Protein AF-A0A7S1P0U9-F1 (afdb_monomer)

Foldseek 3Di:
DDDDFDPPPDDDQAFPPLVPLVVLVVVDQDFDQGHDPDADDPVLCVVFFDADCPCLVLLVLLLVLCCVVQVAPVSVCDVFQADQDAPVLLVVVVVVQCVVLVCVVQEAEAEDQPDLDQWDWGQDPNGIYIYGHSVPHGDLQSQLRCCLHPQQPVLQAVLACPAPVNPVPPPPPDDVPFDPLQLQRLQVSLQSSQLRTPLLGSNVLSLLSNLLNVLQVAALSRSLVVCCVHHVDSVVSSSSSCQFARSHSGRRHRIGRSPSNSNVVSNLVCLLCLVPQPVLLVSNHRGHSVCSVVCVVVVRTDSPPRSHRPCCVPVVSVSVSSVVSCVSSSHDNVNSVD

Secondary structure (DSSP, 8-state):
-------TT------TTTTTTHHHHTT---------SSPPPHHHHHHHSS---TTHHHHHHHHHHHHHHHSSHHHHHHHHH--B--HHHHHHHHHHHHHHTT-TTTSEEEE-TT-SSSEEEEEETTEEEEEE--TT-BHHHHHHHHIIIIIIIIHHHHHHHTSTTTS----TT--------HHHHHHHHHHHTTTTSTT---HHHHHHHHHHHHHTTS-HHHHHHHGGGT-S-HHHHHHHHHHHHTT-S--SSS---GGGHHHHHHHHHHHHTTTT--HHHHTTSS--HHHHHHHHHTT-S--TT----GGGSSHHHHHHHHHHHHHHTT--HHHHH-

pLDDT: mean 89.66, std 14.78, range [22.34, 98.69]

Structure (mmCIF, N/CA/C/O backbone):
data_AF-A0A7S1P0U9-F1
#
_entry.id   AF-A0A7S1P0U9-F1
#
loop_
_atom_site.group_PDB
_atom_site.id
_atom_site.type_symbol
_atom_site.label_atom_id
_atom_site.label_alt_id
_atom_site.label_comp_id
_atom_site.label_asym_id
_atom_site.label_entity_id
_atom_site.label_seq_id
_atom_site.pdbx_PDB_ins_code
_atom_site.Cartn_x
_atom_site.Cartn_y
_atom_site.Cartn_z
_atom_site.occupancy
_atom_site.B_iso_or_equiv
_atom_site.auth_seq_id
_atom_site.auth_comp_id
_atom_site.auth_asym_id
_atom_site.auth_atom_id
_atom_site.pdbx_PDB_model_num
ATOM 1 N N . ARG A 1 1 ? 25.454 15.752 5.899 1.00 22.34 1 ARG A N 1
ATOM 2 C CA . ARG A 1 1 ? 25.144 15.484 7.327 1.00 22.34 1 ARG A CA 1
ATOM 3 C C . ARG A 1 1 ? 23.650 15.713 7.565 1.00 22.34 1 ARG A C 1
ATOM 5 O O . ARG A 1 1 ? 23.307 16.802 7.969 1.00 22.34 1 ARG A O 1
ATOM 12 N N . HIS A 1 2 ? 22.778 14.736 7.317 1.00 22.94 2 HIS A N 1
ATOM 13 C CA . HIS A 1 2 ? 21.394 14.728 7.820 1.00 22.94 2 HIS A CA 1
ATOM 14 C C . HIS A 1 2 ? 20.870 13.295 7.740 1.00 22.94 2 HIS A C 1
ATOM 16 O O . HIS A 1 2 ? 20.411 12.865 6.695 1.00 22.94 2 HIS A O 1
ATOM 22 N N . MET A 1 3 ? 21.002 12.538 8.826 1.00 25.89 3 MET A N 1
ATOM 23 C CA . MET A 1 3 ? 20.331 11.247 9.006 1.00 25.89 3 MET A CA 1
ATOM 24 C C . MET A 1 3 ? 20.212 10.972 10.500 1.00 25.89 3 MET A C 1
ATOM 26 O O . MET A 1 3 ? 20.923 10.129 11.030 1.00 25.89 3 MET A O 1
ATOM 30 N N . HIS A 1 4 ? 19.337 11.691 11.201 1.00 23.52 4 HIS A N 1
ATOM 31 C CA . HIS A 1 4 ? 18.881 11.302 12.536 1.00 23.52 4 HIS A CA 1
ATOM 32 C C . HIS A 1 4 ? 17.381 11.569 12.635 1.00 23.52 4 HIS A C 1
ATOM 34 O O . HIS A 1 4 ? 16.941 12.698 12.450 1.00 23.52 4 HIS A O 1
ATOM 40 N N . GLY A 1 5 ? 16.611 10.512 12.911 1.00 23.73 5 GLY A N 1
ATOM 41 C CA . GLY A 1 5 ? 15.180 10.628 13.197 1.00 23.73 5 GLY A CA 1
ATOM 42 C C . GLY A 1 5 ? 14.254 9.649 12.474 1.00 23.73 5 GLY A C 1
ATOM 43 O O . GLY A 1 5 ? 13.119 10.011 12.197 1.00 23.73 5 GLY A O 1
ATOM 44 N N . LEU A 1 6 ? 14.677 8.417 12.175 1.00 32.19 6 LEU A N 1
ATOM 45 C CA . LEU A 1 6 ? 13.727 7.337 11.886 1.00 32.19 6 LEU A CA 1
ATOM 46 C C . LEU A 1 6 ? 13.647 6.432 13.113 1.00 32.19 6 LEU A C 1
ATOM 48 O O . LEU A 1 6 ? 14.663 5.973 13.636 1.00 32.19 6 LEU A O 1
ATOM 52 N N . GLY A 1 7 ? 12.428 6.242 13.621 1.00 26.47 7 GLY A N 1
ATOM 53 C CA . GLY A 1 7 ? 12.162 5.385 14.770 1.00 26.47 7 GLY A CA 1
ATOM 54 C C . GLY A 1 7 ? 12.763 3.995 14.569 1.00 26.47 7 GLY A C 1
ATOM 55 O O . GLY A 1 7 ? 12.795 3.482 13.452 1.00 26.47 7 GLY A O 1
ATOM 56 N N . LYS A 1 8 ? 13.242 3.394 15.665 1.00 28.06 8 LYS A N 1
ATOM 57 C CA . LYS A 1 8 ? 13.731 2.009 15.724 1.00 28.06 8 LYS A CA 1
ATOM 58 C C . LYS A 1 8 ? 12.746 1.080 14.991 1.00 28.06 8 LYS A C 1
ATOM 60 O O . LYS A 1 8 ? 11.712 0.738 15.556 1.00 28.06 8 LYS A O 1
ATOM 65 N N . GLY A 1 9 ? 13.036 0.727 13.736 1.00 35.41 9 GLY A N 1
ATOM 66 C CA . GLY A 1 9 ? 12.173 -0.138 12.923 1.00 35.41 9 GLY A CA 1
ATOM 67 C C . GLY A 1 9 ? 12.214 0.072 11.404 1.00 35.41 9 GLY A C 1
ATOM 68 O O . GLY A 1 9 ? 11.977 -0.891 10.682 1.00 35.41 9 GLY A O 1
ATOM 69 N N . SER A 1 10 ? 12.560 1.261 10.898 1.00 45.22 10 SER A N 1
ATOM 70 C CA . SER A 1 10 ? 12.650 1.494 9.443 1.00 45.22 10 SER A CA 1
ATOM 71 C C . SER A 1 10 ? 14.096 1.683 9.007 1.00 45.22 10 SER A C 1
ATOM 73 O O . SER A 1 10 ? 14.658 2.767 9.127 1.00 45.22 10 SER A O 1
ATOM 75 N N . ILE A 1 11 ? 14.700 0.605 8.514 1.00 56.09 11 ILE A N 1
ATOM 76 C CA . ILE A 1 11 ? 16.008 0.638 7.859 1.00 56.09 11 ILE A CA 1
ATOM 77 C C . ILE A 1 11 ? 15.769 1.096 6.423 1.00 56.09 11 ILE A C 1
ATOM 79 O O . ILE A 1 11 ? 15.072 0.421 5.664 1.00 56.09 11 ILE A O 1
ATOM 83 N N . VAL A 1 12 ? 16.291 2.274 6.093 1.00 63.03 12 VAL A N 1
ATOM 84 C CA . VAL A 1 12 ? 16.323 2.800 4.727 1.00 63.03 12 VAL A CA 1
ATOM 85 C C . VAL A 1 12 ? 17.615 2.295 4.100 1.00 63.03 12 VAL A C 1
ATOM 87 O O . VAL A 1 12 ? 18.699 2.584 4.602 1.00 63.03 12 VAL A O 1
ATOM 90 N N . LEU A 1 13 ? 17.480 1.472 3.064 1.00 77.06 13 LEU A N 1
ATOM 91 C CA . LEU A 1 13 ? 18.589 0.843 2.349 1.00 77.06 13 LEU A CA 1
ATOM 92 C C . LEU A 1 13 ? 18.682 1.437 0.949 1.00 77.06 13 LEU A C 1
ATOM 94 O O . LEU A 1 13 ? 18.510 0.726 -0.032 1.00 77.06 13 LEU A O 1
ATOM 98 N N . ASP A 1 14 ? 18.925 2.738 0.859 1.00 79.31 14 ASP A N 1
ATOM 99 C CA . ASP A 1 14 ? 19.047 3.397 -0.438 1.00 79.31 14 ASP A CA 1
ATOM 100 C C . ASP A 1 14 ? 20.521 3.357 -0.878 1.00 79.31 14 ASP A C 1
ATOM 102 O O . ASP A 1 14 ? 21.400 3.770 -0.108 1.00 79.31 14 ASP A O 1
ATOM 106 N N . PRO A 1 15 ? 20.831 2.800 -2.064 1.00 83.31 15 PRO A N 1
ATOM 107 C CA . PRO A 1 15 ? 22.200 2.762 -2.555 1.00 83.31 15 PRO A CA 1
ATOM 108 C C . PRO A 1 15 ? 22.693 4.175 -2.888 1.00 83.31 15 PRO A C 1
ATOM 110 O O . PRO A 1 15 ? 21.976 4.980 -3.474 1.00 83.31 15 PRO A O 1
ATOM 113 N N . LEU A 1 16 ? 23.951 4.465 -2.554 1.00 83.81 16 LEU A N 1
ATOM 114 C CA . LEU A 1 16 ? 24.601 5.760 -2.792 1.00 83.81 16 LEU A CA 1
ATOM 115 C C . LEU A 1 16 ? 24.784 6.080 -4.280 1.00 83.81 16 LEU A C 1
ATOM 117 O O . LEU A 1 16 ? 25.007 7.228 -4.636 1.00 83.81 16 LEU A O 1
ATOM 121 N N . ASN A 1 17 ? 24.758 5.060 -5.133 1.00 81.75 17 ASN A N 1
ATOM 122 C CA . ASN A 1 17 ? 24.990 5.152 -6.570 1.00 81.75 17 ASN A CA 1
ATOM 123 C C . ASN A 1 17 ? 23.735 4.816 -7.387 1.00 81.75 17 ASN A C 1
ATOM 125 O O . ASN A 1 17 ? 23.848 4.235 -8.467 1.00 81.75 17 ASN A O 1
ATOM 129 N N . ASN A 1 18 ? 22.553 5.176 -6.874 1.00 71.25 18 ASN A N 1
ATOM 130 C CA . ASN A 1 18 ? 21.283 4.986 -7.582 1.00 71.25 18 ASN A CA 1
ATOM 131 C C . ASN A 1 18 ? 21.162 5.845 -8.861 1.00 71.25 18 ASN A C 1
ATOM 133 O O . ASN A 1 18 ? 20.296 5.596 -9.688 1.00 71.25 18 ASN A O 1
ATOM 137 N N . ASP A 1 19 ? 22.056 6.819 -9.057 1.00 61.62 19 ASP A N 1
ATOM 138 C CA . ASP A 1 19 ? 22.017 7.765 -10.182 1.00 61.62 19 ASP A CA 1
ATOM 139 C C . ASP A 1 19 ? 22.455 7.152 -11.532 1.00 61.62 19 ASP A C 1
ATOM 141 O O . ASP A 1 19 ? 22.332 7.795 -12.575 1.00 61.62 19 ASP A O 1
ATOM 145 N N . ARG A 1 20 ? 22.958 5.903 -11.549 1.00 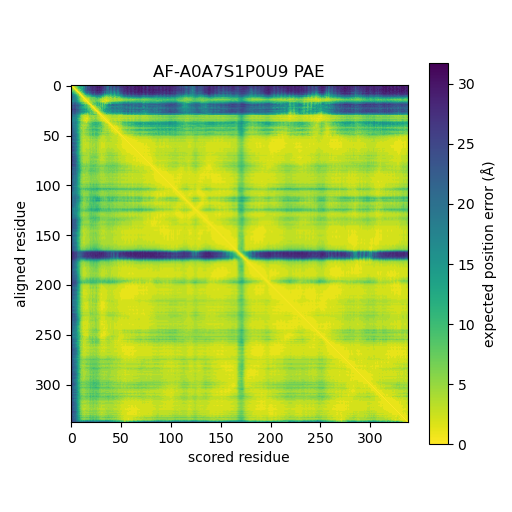60.44 20 ARG A N 1
ATOM 146 C CA . ARG A 1 20 ? 23.413 5.185 -12.766 1.00 60.44 20 ARG A CA 1
ATOM 147 C C . ARG A 1 20 ? 22.279 4.552 -13.588 1.00 60.44 20 ARG A C 1
ATOM 149 O O . ARG A 1 20 ? 22.476 3.552 -14.270 1.00 60.44 20 ARG A O 1
ATOM 156 N N . ARG A 1 21 ? 21.092 5.149 -13.528 1.00 60.78 21 ARG A N 1
ATOM 157 C CA . ARG A 1 21 ? 19.883 4.740 -14.256 1.00 60.78 21 ARG A CA 1
ATOM 158 C C . ARG A 1 21 ? 20.064 4.757 -15.784 1.00 60.78 21 ARG A C 1
ATOM 160 O O . ARG A 1 21 ? 19.593 3.863 -16.478 1.00 60.78 21 ARG A O 1
ATOM 167 N N . ARG A 1 22 ? 20.828 5.736 -16.285 1.00 56.78 22 ARG A N 1
ATOM 168 C CA . ARG A 1 22 ? 21.013 6.014 -17.724 1.00 56.78 22 ARG A CA 1
ATOM 169 C C . ARG A 1 22 ? 21.726 4.897 -18.491 1.00 56.78 22 ARG A C 1
ATOM 171 O O . ARG A 1 22 ? 21.561 4.797 -19.701 1.00 56.78 22 ARG A O 1
ATOM 178 N N . ASP A 1 23 ? 22.506 4.066 -17.799 1.00 57.59 23 ASP A N 1
ATOM 179 C CA . ASP A 1 23 ? 23.276 2.992 -18.436 1.00 57.59 23 ASP A CA 1
ATOM 180 C C . ASP A 1 23 ? 22.367 1.820 -18.865 1.00 57.59 23 ASP A C 1
ATOM 182 O O . ASP A 1 23 ? 22.642 1.175 -19.873 1.00 57.59 23 ASP A O 1
ATOM 186 N N . VAL A 1 24 ? 21.252 1.583 -18.152 1.00 58.09 24 VAL A N 1
ATOM 187 C CA . VAL A 1 24 ? 20.248 0.557 -18.514 1.00 58.09 24 VAL A CA 1
ATOM 188 C C . VAL A 1 24 ? 19.310 1.050 -19.616 1.00 58.09 24 VAL A C 1
ATOM 190 O O . VAL A 1 24 ? 18.943 0.289 -20.507 1.00 58.09 24 VAL A O 1
ATOM 193 N N . GLU A 1 25 ? 18.961 2.338 -19.605 1.00 55.69 25 GLU A N 1
ATOM 194 C CA . GLU A 1 25 ? 18.105 2.962 -20.628 1.00 55.69 25 GLU A CA 1
ATOM 195 C C . GLU A 1 25 ? 18.728 2.922 -22.036 1.00 55.69 25 GLU A C 1
ATOM 197 O O . GLU A 1 25 ? 18.006 2.911 -23.030 1.00 55.69 25 GLU A O 1
ATOM 202 N N . ALA A 1 26 ? 20.059 2.831 -22.142 1.00 61.06 26 ALA A N 1
ATOM 203 C CA . ALA A 1 26 ? 20.780 2.740 -23.413 1.00 61.06 26 ALA A CA 1
ATOM 204 C C . ALA A 1 26 ? 20.711 1.352 -24.095 1.00 61.06 26 ALA A C 1
ATOM 206 O O . ALA A 1 26 ? 21.387 1.134 -25.101 1.00 61.06 26 ALA A O 1
ATOM 207 N N . GLY A 1 27 ? 19.930 0.403 -23.562 1.00 62.53 27 GLY A N 1
ATOM 208 C CA . GLY A 1 27 ? 19.752 -0.936 -24.142 1.00 62.53 27 GLY A CA 1
ATOM 209 C C . GLY A 1 27 ? 20.939 -1.883 -23.935 1.00 62.53 27 GLY A C 1
ATOM 210 O O . GLY A 1 27 ? 21.006 -2.936 -24.566 1.00 62.53 27 GLY A O 1
ATOM 211 N N . VAL A 1 28 ? 21.881 -1.523 -23.058 1.00 65.81 28 VAL A N 1
ATOM 212 C CA . VAL A 1 28 ? 23.006 -2.379 -22.671 1.00 65.81 28 VAL A CA 1
ATOM 213 C C . VAL A 1 28 ? 22.656 -3.066 -21.347 1.00 65.81 28 VAL A C 1
ATOM 215 O O . VAL A 1 28 ? 22.451 -2.367 -20.352 1.00 65.81 28 VAL A O 1
ATOM 218 N N . PRO A 1 29 ? 22.600 -4.413 -21.286 1.00 72.62 29 PRO A N 1
ATOM 219 C CA . PRO A 1 29 ? 22.385 -5.122 -20.030 1.00 72.62 29 PRO A CA 1
ATOM 220 C C . PRO A 1 29 ? 23.435 -4.716 -18.990 1.00 72.62 29 PRO A C 1
ATOM 222 O O . PRO A 1 29 ? 24.636 -4.902 -19.194 1.00 72.62 29 PRO A O 1
ATOM 225 N N . TYR A 1 30 ? 22.983 -4.141 -17.875 1.00 83.69 30 TYR A N 1
ATOM 226 C CA . TYR A 1 30 ? 23.850 -3.643 -16.810 1.00 83.69 30 TYR A CA 1
ATOM 227 C C . TYR A 1 30 ? 23.287 -3.997 -15.431 1.00 83.69 30 TYR A C 1
ATOM 229 O O . TYR A 1 30 ? 22.154 -3.652 -15.093 1.00 83.69 30 TYR A O 1
ATOM 237 N N . ASP A 1 31 ? 24.106 -4.669 -14.620 1.00 90.44 31 ASP A N 1
ATOM 238 C CA . ASP A 1 31 ? 23.796 -5.005 -13.230 1.00 90.44 31 ASP A CA 1
ATOM 239 C C . ASP A 1 31 ? 24.479 -4.008 -12.271 1.00 90.44 31 ASP A C 1
ATOM 241 O O . ASP A 1 31 ? 25.686 -4.126 -12.003 1.00 90.44 31 ASP A O 1
ATOM 245 N N . PRO A 1 32 ? 23.752 -3.009 -11.728 1.00 89.94 32 PRO A N 1
ATOM 246 C CA . PRO A 1 32 ? 24.336 -1.990 -10.869 1.00 89.94 32 PRO A CA 1
ATOM 247 C C . PRO A 1 32 ? 24.921 -2.595 -9.595 1.00 89.94 32 PRO A C 1
ATOM 249 O O . PRO A 1 32 ? 24.233 -3.229 -8.800 1.00 89.94 32 PRO A O 1
ATOM 252 N N . GLN A 1 33 ? 26.196 -2.328 -9.339 1.00 92.19 33 GLN A N 1
ATOM 253 C CA . GLN A 1 33 ? 26.850 -2.743 -8.099 1.00 92.19 33 GLN A CA 1
ATOM 254 C C . GLN A 1 33 ? 26.544 -1.720 -7.003 1.00 92.19 33 GLN A C 1
ATOM 256 O O . GLN A 1 33 ? 27.146 -0.641 -6.963 1.00 92.19 33 GLN A O 1
ATOM 261 N N . PHE A 1 34 ? 25.563 -2.009 -6.152 1.00 91.06 34 PHE A N 1
ATOM 262 C CA . PHE A 1 34 ? 25.078 -1.068 -5.149 1.00 91.06 34 PHE A CA 1
ATOM 263 C C . PHE A 1 34 ? 26.098 -0.825 -4.038 1.00 91.06 34 PHE A C 1
ATOM 265 O O . PHE A 1 34 ? 26.724 -1.737 -3.500 1.00 91.06 34 PHE A O 1
ATOM 272 N N . ARG A 1 35 ? 26.239 0.445 -3.658 1.00 89.06 35 ARG A N 1
ATOM 273 C CA . ARG A 1 35 ? 27.135 0.892 -2.592 1.00 89.06 35 ARG A CA 1
ATOM 274 C C . ARG A 1 35 ? 26.322 1.461 -1.447 1.00 89.06 35 ARG A C 1
ATOM 276 O O . ARG A 1 35 ? 25.484 2.331 -1.656 1.00 89.06 35 ARG A O 1
ATOM 283 N N . TYR A 1 36 ? 26.619 1.026 -0.230 1.00 88.25 36 TYR A N 1
ATOM 284 C CA . TYR A 1 36 ? 25.951 1.508 0.975 1.00 88.25 36 TYR A CA 1
ATOM 285 C C . TYR A 1 36 ? 26.950 2.212 1.884 1.00 88.25 36 TYR A C 1
ATOM 287 O O . TYR A 1 36 ? 28.081 1.759 2.041 1.00 88.25 36 TYR A O 1
ATOM 295 N N . ALA A 1 37 ? 26.519 3.302 2.524 1.00 85.75 37 ALA A N 1
ATOM 296 C CA . ALA A 1 37 ? 27.343 4.018 3.501 1.00 85.75 37 ALA A CA 1
ATOM 297 C C . ALA A 1 37 ? 27.711 3.143 4.711 1.00 85.75 37 ALA A C 1
ATOM 299 O O . ALA A 1 37 ? 28.738 3.355 5.349 1.00 85.75 37 ALA A O 1
ATOM 300 N N . THR A 1 38 ? 26.860 2.165 5.031 1.00 82.44 38 THR A N 1
ATOM 301 C CA . THR A 1 38 ? 27.091 1.179 6.089 1.00 82.44 38 THR A CA 1
ATOM 302 C C . THR A 1 38 ? 26.654 -0.202 5.608 1.00 82.44 38 THR A C 1
ATOM 304 O O . THR A 1 38 ? 25.667 -0.284 4.871 1.00 82.44 38 THR A O 1
ATOM 307 N N . PRO A 1 39 ? 27.343 -1.285 6.012 1.00 79.19 39 PRO A N 1
ATOM 308 C CA . PRO A 1 39 ? 26.910 -2.637 5.690 1.00 79.19 39 PRO A CA 1
ATOM 309 C C . PRO A 1 39 ? 25.507 -2.910 6.230 1.00 79.19 39 PRO A C 1
ATOM 311 O O . PRO A 1 39 ? 25.189 -2.564 7.372 1.00 79.19 39 PRO A O 1
ATOM 314 N N . VAL A 1 40 ? 24.675 -3.575 5.430 1.00 78.31 40 VAL A N 1
ATOM 315 C CA . VAL A 1 40 ? 23.337 -3.973 5.871 1.00 78.31 40 VAL A CA 1
ATOM 316 C C . VAL A 1 40 ? 23.457 -5.019 6.987 1.00 78.31 40 VAL A C 1
ATOM 318 O O . VAL A 1 40 ? 24.128 -6.038 6.802 1.00 78.31 40 VAL A O 1
ATOM 321 N N . PRO A 1 41 ? 22.826 -4.812 8.158 1.00 82.50 41 PRO A N 1
ATOM 322 C CA . PRO A 1 41 ? 22.966 -5.746 9.269 1.00 82.50 41 PRO A CA 1
ATOM 323 C C . PRO A 1 41 ? 22.417 -7.144 8.935 1.00 82.50 41 PRO A C 1
ATOM 325 O O . PRO A 1 41 ? 21.319 -7.273 8.399 1.00 82.50 41 PRO A O 1
ATOM 328 N N . ARG A 1 42 ? 23.122 -8.213 9.336 1.00 81.81 42 ARG A N 1
ATOM 329 C CA . ARG A 1 42 ? 22.748 -9.612 9.016 1.00 81.81 42 ARG A CA 1
ATOM 330 C C . ARG A 1 42 ? 21.308 -9.986 9.389 1.00 81.81 42 ARG A C 1
ATOM 332 O O . ARG A 1 42 ? 20.637 -10.663 8.619 1.00 81.81 42 ARG A O 1
ATOM 339 N N . HIS A 1 43 ? 20.812 -9.517 10.536 1.00 81.25 43 HIS A N 1
ATOM 340 C CA . HIS A 1 43 ? 19.447 -9.810 10.997 1.00 81.25 43 HIS A CA 1
ATOM 341 C C . HIS A 1 43 ? 18.357 -9.258 10.059 1.00 81.25 43 HIS A C 1
ATOM 343 O O . HIS A 1 43 ? 17.238 -9.760 10.033 1.00 81.25 43 HIS A O 1
ATOM 349 N N . VAL A 1 44 ? 18.675 -8.219 9.283 1.00 81.06 44 VAL A N 1
ATOM 350 C CA . VAL A 1 44 ? 17.768 -7.602 8.308 1.00 81.06 44 VAL A CA 1
ATOM 351 C C . VAL A 1 44 ? 17.586 -8.526 7.115 1.00 81.06 44 VAL A C 1
ATOM 353 O O . VAL A 1 44 ? 16.460 -8.762 6.693 1.00 81.06 44 VAL A O 1
ATOM 356 N N . PHE A 1 45 ? 18.681 -9.108 6.628 1.00 80.12 45 PHE A N 1
ATOM 357 C CA . PHE A 1 45 ? 18.647 -10.111 5.569 1.00 80.12 45 PHE A CA 1
ATOM 358 C C . PHE A 1 45 ? 18.047 -11.437 6.018 1.00 80.12 45 PHE A C 1
ATOM 360 O O . PHE A 1 45 ? 17.323 -12.052 5.253 1.00 80.12 45 PHE A O 1
ATOM 367 N N . GLN A 1 46 ? 18.268 -11.865 7.260 1.00 82.44 46 GLN A N 1
ATOM 368 C CA . GLN A 1 46 ? 17.574 -13.050 7.778 1.00 82.44 46 GLN A CA 1
ATOM 369 C C . GLN A 1 46 ? 16.053 -12.861 7.778 1.00 82.44 46 GLN A C 1
ATOM 371 O O . GLN A 1 46 ? 15.318 -13.804 7.518 1.00 82.44 46 GLN A O 1
ATOM 376 N N . ARG A 1 47 ? 15.580 -11.635 8.036 1.00 83.00 47 ARG A N 1
ATOM 377 C CA . ARG A 1 47 ? 14.148 -11.326 8.069 1.00 83.00 47 ARG A CA 1
ATOM 378 C C . ARG A 1 47 ? 13.537 -11.070 6.693 1.00 83.00 47 ARG A C 1
ATOM 380 O O . ARG A 1 47 ? 12.393 -11.440 6.475 1.00 83.00 47 ARG A O 1
ATOM 387 N N . PHE A 1 48 ? 14.253 -10.387 5.804 1.00 86.88 48 PHE A N 1
ATOM 388 C CA . PHE A 1 48 ? 13.702 -9.898 4.533 1.00 86.88 48 PHE A CA 1
ATOM 389 C C . PHE A 1 48 ? 14.411 -10.461 3.298 1.00 86.88 48 PHE A C 1
ATOM 391 O O . PHE A 1 48 ? 14.069 -10.087 2.188 1.00 86.88 48 PHE A O 1
ATOM 398 N N . GLY A 1 49 ? 15.412 -11.324 3.452 1.00 85.44 49 GLY A N 1
ATOM 399 C CA . GLY A 1 49 ? 16.177 -11.890 2.336 1.00 85.44 49 GLY A CA 1
ATOM 400 C C . GLY A 1 49 ? 15.509 -13.086 1.657 1.00 85.44 49 GLY A C 1
ATOM 401 O O . GLY A 1 49 ? 15.934 -13.481 0.578 1.00 85.44 49 GLY A O 1
ATOM 402 N N . THR A 1 50 ? 14.477 -13.661 2.279 1.00 88.81 50 THR A N 1
ATOM 403 C CA . THR A 1 50 ? 13.723 -14.800 1.737 1.00 88.81 50 THR A CA 1
ATOM 404 C C . THR A 1 50 ? 12.387 -14.306 1.204 1.00 88.81 50 THR A C 1
ATOM 406 O O . THR A 1 50 ? 11.656 -13.633 1.933 1.00 88.81 50 THR A O 1
ATOM 409 N N . ALA A 1 51 ? 12.084 -14.619 -0.056 1.00 93.88 51 ALA A N 1
ATOM 410 C CA . ALA A 1 51 ? 10.775 -14.353 -0.637 1.00 93.88 51 ALA A CA 1
ATOM 411 C C . ALA A 1 51 ? 9.777 -15.444 -0.239 1.00 93.88 51 ALA A C 1
ATOM 413 O O . ALA A 1 51 ? 10.132 -16.615 -0.136 1.00 93.88 51 ALA A O 1
ATOM 414 N N . SER A 1 52 ? 8.523 -15.047 -0.062 1.00 94.62 52 SER A N 1
ATOM 415 C CA . SER A 1 52 ? 7.375 -15.945 0.008 1.00 94.62 52 SER A CA 1
ATOM 416 C C . SER A 1 52 ? 6.739 -16.081 -1.378 1.00 94.62 52 SER A C 1
ATOM 418 O O . SER A 1 52 ? 6.664 -15.102 -2.120 1.00 94.62 52 SER A O 1
ATOM 420 N N . ASP A 1 53 ? 6.280 -17.281 -1.716 1.00 96.00 53 ASP A N 1
ATOM 421 C CA . ASP A 1 53 ? 5.453 -17.594 -2.888 1.00 96.00 53 ASP A CA 1
ATOM 422 C C . ASP A 1 53 ? 3.967 -17.771 -2.546 1.00 96.00 53 ASP A C 1
ATOM 424 O O . ASP A 1 53 ? 3.152 -17.910 -3.455 1.00 96.00 53 ASP A O 1
ATOM 428 N N . GLN A 1 54 ? 3.606 -17.711 -1.260 1.00 96.50 54 GLN A N 1
ATOM 429 C CA . GLN A 1 54 ? 2.258 -17.978 -0.749 1.00 96.50 54 GLN A CA 1
ATOM 430 C C . GLN A 1 54 ? 1.163 -17.239 -1.528 1.00 96.50 54 GLN A C 1
ATOM 432 O O . GLN A 1 54 ? 0.115 -17.812 -1.791 1.00 96.50 54 GLN A O 1
ATOM 437 N N . TYR A 1 55 ? 1.406 -15.976 -1.891 1.00 97.81 55 TYR A N 1
ATOM 438 C CA . TYR A 1 55 ? 0.447 -15.139 -2.613 1.00 97.81 55 TYR A CA 1
ATOM 439 C C . TYR A 1 55 ? 0.870 -14.826 -4.052 1.00 97.81 55 TYR A C 1
ATOM 441 O O . TYR A 1 55 ? 0.432 -13.830 -4.633 1.00 97.81 55 TYR A O 1
ATOM 449 N N . LEU A 1 56 ? 1.748 -15.647 -4.640 1.00 97.69 56 LEU A N 1
ATOM 450 C CA . LEU A 1 56 ? 2.234 -15.427 -6.001 1.00 97.69 56 LEU A CA 1
ATOM 451 C C . LEU A 1 56 ? 1.101 -15.562 -7.025 1.00 97.69 56 LEU A C 1
ATOM 453 O O . LEU A 1 56 ? 1.013 -14.746 -7.939 1.00 97.69 56 LEU A O 1
ATOM 457 N N . ASN A 1 57 ? 0.202 -16.532 -6.833 1.00 98.00 57 ASN A N 1
ATOM 458 C CA . ASN A 1 57 ? -0.966 -16.719 -7.692 1.00 98.00 57 ASN A CA 1
ATOM 459 C C . ASN A 1 57 ? -1.889 -15.487 -7.663 1.00 98.00 57 ASN A C 1
ATOM 461 O O . ASN A 1 57 ? -2.233 -14.933 -8.702 1.00 98.00 57 ASN A O 1
ATOM 465 N N . GLN A 1 58 ? -2.221 -14.990 -6.472 1.00 98.56 58 GLN A N 1
ATOM 466 C CA . GLN A 1 58 ? -3.062 -13.808 -6.282 1.00 98.56 58 GLN A CA 1
ATOM 467 C C . GLN A 1 58 ? -2.398 -12.550 -6.845 1.00 98.56 58 GLN A C 1
ATOM 469 O O . GLN A 1 58 ? -3.074 -11.716 -7.444 1.00 98.56 58 GLN A O 1
ATOM 474 N N . ALA A 1 59 ? -1.076 -12.414 -6.695 1.00 98.62 59 ALA A N 1
ATOM 475 C CA . ALA A 1 59 ? -0.332 -11.326 -7.317 1.00 98.62 59 ALA A CA 1
ATOM 476 C C . ALA A 1 59 ? -0.477 -11.358 -8.847 1.00 98.62 59 ALA A C 1
ATOM 478 O O . ALA A 1 59 ? -0.778 -10.328 -9.444 1.00 98.62 59 ALA A O 1
ATOM 479 N N . VAL A 1 60 ? -0.322 -12.528 -9.477 1.00 98.50 60 VAL A N 1
ATOM 480 C CA . VAL A 1 60 ? -0.495 -12.686 -10.931 1.00 98.50 60 VAL A CA 1
ATOM 481 C C . VAL A 1 60 ? -1.930 -12.376 -11.357 1.00 98.50 60 VAL A C 1
ATOM 483 O O . VAL A 1 60 ? -2.105 -11.582 -12.276 1.00 98.50 60 VAL A O 1
ATOM 486 N N . ILE A 1 61 ? -2.943 -12.887 -10.649 1.00 98.62 61 ILE A N 1
ATOM 487 C CA . ILE A 1 61 ? -4.362 -12.599 -10.932 1.00 98.62 61 ILE A CA 1
ATOM 488 C C . ILE A 1 61 ? -4.632 -11.088 -10.938 1.00 98.62 61 ILE A C 1
ATOM 490 O O . ILE A 1 61 ? -5.250 -10.574 -11.872 1.00 98.62 61 ILE A O 1
ATOM 494 N N . VAL A 1 62 ? -4.136 -10.355 -9.934 1.00 98.69 62 VAL A N 1
ATOM 495 C CA . VAL A 1 62 ? -4.294 -8.892 -9.853 1.00 98.69 62 VAL A CA 1
ATOM 496 C C . VAL A 1 62 ? -3.653 -8.197 -11.059 1.00 98.69 62 VAL A C 1
ATOM 498 O O . VAL A 1 62 ? -4.261 -7.301 -11.649 1.00 98.69 62 VAL A O 1
ATOM 501 N N . LEU A 1 63 ? -2.428 -8.592 -11.425 1.00 98.69 63 LEU A N 1
ATOM 502 C CA . LEU A 1 63 ? -1.699 -8.001 -12.551 1.00 98.69 63 LEU A CA 1
ATOM 503 C C . LEU A 1 63 ? -2.407 -8.296 -13.880 1.00 98.69 63 LEU A C 1
ATOM 505 O O . LEU A 1 63 ? -2.696 -7.387 -14.654 1.00 98.69 63 LEU A O 1
ATOM 509 N N . GLU A 1 64 ? -2.763 -9.550 -14.133 1.00 98.38 64 GLU A N 1
ATOM 510 C CA . GLU A 1 64 ? -3.453 -9.945 -15.361 1.00 98.38 64 GLU A CA 1
ATOM 511 C C . GLU A 1 64 ? -4.838 -9.306 -15.479 1.00 98.38 64 GLU A C 1
ATOM 513 O O . GLU A 1 64 ? -5.237 -8.921 -16.576 1.00 98.38 64 GLU A O 1
ATOM 518 N N . THR A 1 65 ? -5.551 -9.109 -14.367 1.00 98.38 65 THR A N 1
ATOM 519 C CA . THR A 1 65 ? -6.861 -8.439 -14.362 1.00 98.38 65 THR A CA 1
ATOM 520 C C . THR A 1 65 ? -6.764 -7.003 -14.876 1.00 98.38 65 THR A C 1
ATOM 522 O O . THR A 1 65 ? -7.568 -6.587 -15.713 1.00 98.38 65 THR A O 1
ATOM 525 N N . VAL A 1 66 ? -5.760 -6.244 -14.427 1.00 97.81 66 VAL A N 1
ATOM 526 C CA . VAL A 1 66 ? -5.534 -4.873 -14.909 1.00 97.81 66 VAL A CA 1
ATOM 527 C C . VAL A 1 66 ? -5.104 -4.876 -16.373 1.00 97.81 66 VAL A C 1
ATOM 529 O O . VAL A 1 66 ? -5.667 -4.121 -17.162 1.00 97.81 66 VAL A O 1
ATOM 532 N N . LEU A 1 67 ? -4.166 -5.744 -16.766 1.00 98.06 67 LEU A N 1
ATOM 533 C CA . LEU A 1 67 ? -3.717 -5.820 -18.160 1.00 98.06 67 LEU A CA 1
ATOM 534 C C . LEU A 1 67 ? -4.854 -6.214 -19.109 1.00 98.06 67 LEU A C 1
ATOM 536 O O . LEU A 1 67 ? -5.005 -5.616 -20.169 1.00 98.06 67 LEU A O 1
ATOM 540 N N . LYS A 1 68 ? -5.704 -7.165 -18.714 1.00 98.06 68 LYS A N 1
ATOM 541 C CA . LYS A 1 68 ? -6.872 -7.581 -19.497 1.00 98.06 68 LYS A CA 1
ATOM 542 C C . LYS A 1 68 ? -7.881 -6.447 -19.672 1.00 98.06 68 LYS A C 1
ATOM 544 O O . LYS A 1 68 ? -8.494 -6.346 -20.730 1.00 98.06 68 LYS A O 1
ATOM 549 N N . LYS A 1 69 ? -8.078 -5.623 -18.639 1.00 97.62 69 LYS A N 1
ATOM 550 C CA . LYS A 1 69 ? -9.075 -4.545 -18.645 1.00 97.62 69 LYS A CA 1
ATOM 551 C C . LYS A 1 69 ? -8.591 -3.283 -19.363 1.00 97.62 69 LYS A C 1
ATOM 553 O O . LYS A 1 69 ? -9.360 -2.704 -20.119 1.00 97.62 69 LYS A O 1
ATOM 558 N N . TYR A 1 70 ? -7.345 -2.872 -19.135 1.00 97.25 70 TYR A N 1
ATOM 559 C CA . TYR A 1 70 ? -6.816 -1.578 -19.595 1.00 97.25 70 TYR A CA 1
ATOM 560 C C . TYR A 1 70 ? -5.759 -1.698 -20.703 1.00 97.25 70 TYR A C 1
ATOM 562 O O . TYR A 1 70 ? -5.366 -0.704 -21.308 1.00 97.25 70 TYR A O 1
ATOM 570 N N . GLY A 1 71 ? -5.257 -2.903 -20.976 1.00 97.31 71 GLY A N 1
ATOM 571 C CA . GLY A 1 71 ? -4.186 -3.160 -21.942 1.00 97.31 71 GLY A CA 1
ATOM 572 C C . GLY A 1 71 ? -2.777 -2.861 -21.418 1.00 97.31 71 GLY A C 1
ATOM 573 O O . GLY A 1 71 ? -1.848 -3.572 -21.783 1.00 97.31 71 GLY A O 1
ATOM 574 N N . SER A 1 72 ? -2.608 -1.857 -20.553 1.00 96.44 72 SER A N 1
ATOM 575 C CA . SER A 1 72 ? -1.349 -1.563 -19.853 1.00 96.44 72 SER A CA 1
ATOM 576 C C . SER A 1 72 ? -1.585 -0.878 -18.503 1.00 96.44 72 SER A C 1
ATOM 578 O O . SER A 1 72 ? -2.679 -0.375 -18.221 1.00 96.44 72 SER A O 1
ATOM 580 N N . TYR A 1 73 ? -0.562 -0.865 -17.643 1.00 95.38 73 TYR A N 1
ATOM 581 C CA . TYR A 1 73 ? -0.626 -0.153 -16.365 1.00 95.38 73 TYR A CA 1
ATOM 582 C C . TYR A 1 73 ? -0.729 1.359 -16.567 1.00 95.38 73 TYR A C 1
ATOM 584 O O . TYR A 1 73 ? -1.475 2.033 -15.863 1.00 95.38 73 TYR A O 1
ATOM 592 N N . GLU A 1 74 ? -0.003 1.892 -17.540 1.00 94.31 74 GLU A N 1
ATOM 593 C CA . GLU A 1 74 ? 0.047 3.307 -17.873 1.00 94.31 74 GLU A CA 1
ATOM 594 C C . GLU A 1 74 ? -1.342 3.811 -18.288 1.00 94.31 74 GLU A C 1
ATOM 596 O O . GLU A 1 74 ? -1.811 4.812 -17.743 1.00 94.31 74 GLU A O 1
ATOM 601 N N . ARG A 1 75 ? -2.072 3.043 -19.111 1.00 95.56 75 ARG A N 1
ATOM 602 C CA . ARG A 1 75 ? -3.480 3.330 -19.434 1.00 95.56 75 ARG A CA 1
ATOM 603 C C . ARG A 1 75 ? -4.392 3.277 -18.214 1.00 95.56 75 ARG A C 1
ATOM 605 O O . ARG A 1 75 ? -5.178 4.196 -18.001 1.00 95.56 75 ARG A O 1
ATOM 612 N N . TYR A 1 76 ? -4.240 2.272 -17.346 1.00 95.50 76 TYR A N 1
ATOM 613 C CA . TYR A 1 76 ? -4.961 2.241 -16.066 1.00 95.50 76 TYR A CA 1
ATOM 614 C C . TYR A 1 76 ? -4.713 3.517 -15.242 1.00 95.50 76 TYR A C 1
ATOM 616 O O . TYR A 1 76 ? -5.640 4.090 -14.660 1.00 95.50 76 TYR A O 1
ATOM 624 N N . VAL A 1 77 ? -3.465 3.978 -15.185 1.00 93.56 77 VAL A N 1
ATOM 625 C CA . VAL A 1 77 ? -3.078 5.186 -14.456 1.00 93.56 77 VAL A CA 1
ATOM 626 C C . VAL A 1 77 ? -3.686 6.448 -15.068 1.00 93.56 77 VAL A C 1
ATOM 628 O O . VAL A 1 77 ? -4.173 7.297 -14.319 1.00 93.56 77 VAL A O 1
ATOM 631 N N . GLU A 1 78 ? -3.670 6.571 -16.392 1.00 93.25 78 GLU A N 1
ATOM 632 C CA . GLU A 1 78 ? -4.249 7.702 -17.119 1.00 93.25 78 GLU A CA 1
ATOM 633 C C . GLU A 1 78 ? -5.766 7.778 -16.962 1.00 93.25 78 GLU A C 1
ATOM 635 O O . GLU A 1 78 ? -6.282 8.828 -16.582 1.00 93.25 78 GLU A O 1
ATOM 640 N N . GLU A 1 79 ? -6.465 6.661 -17.163 1.00 94.56 79 GLU A N 1
ATOM 641 C CA . GLU A 1 79 ? -7.928 6.608 -17.115 1.00 94.56 79 GLU A CA 1
ATOM 642 C C . GLU A 1 79 ? -8.488 6.849 -15.706 1.00 94.56 79 GLU A C 1
ATOM 644 O O . GLU A 1 79 ? -9.523 7.490 -15.553 1.00 94.56 79 GLU A O 1
ATOM 649 N N . ASN A 1 80 ? -7.804 6.364 -14.662 1.00 94.12 80 ASN A N 1
ATOM 650 C CA . ASN A 1 80 ? -8.354 6.338 -13.296 1.00 94.12 80 ASN A CA 1
ATOM 651 C C . ASN A 1 80 ? -7.688 7.354 -12.354 1.00 94.12 80 ASN A C 1
ATOM 653 O O . ASN A 1 80 ? -8.101 7.509 -11.205 1.00 94.12 80 ASN A O 1
ATOM 657 N N . GLY A 1 81 ? -6.601 8.007 -12.777 1.00 92.81 81 GLY A N 1
ATOM 658 C CA . GLY A 1 81 ? -5.862 8.941 -11.928 1.00 92.81 81 GLY A CA 1
ATOM 659 C C . GLY A 1 81 ? -6.311 10.391 -12.016 1.00 92.81 81 GLY A C 1
ATOM 660 O O . GLY A 1 81 ? -6.043 11.157 -11.092 1.00 92.81 81 GLY A O 1
ATOM 661 N N . GLY A 1 82 ? -7.015 10.770 -13.079 1.00 93.69 82 GLY A N 1
ATOM 662 C CA . GLY A 1 82 ? -7.278 12.175 -13.370 1.00 93.69 82 GLY A CA 1
ATOM 663 C C . GLY A 1 82 ? -6.016 12.924 -13.830 1.00 93.69 82 GLY A C 1
ATOM 664 O O . GLY A 1 82 ? -4.960 12.306 -14.053 1.00 93.69 82 GLY A O 1
ATOM 665 N N . PRO A 1 83 ? -6.115 14.252 -14.008 1.00 95.31 83 PRO A N 1
ATOM 666 C CA . PRO A 1 83 ? -5.004 15.073 -14.467 1.00 95.31 83 PRO A CA 1
ATOM 667 C C . PRO A 1 83 ? -3.861 15.097 -13.447 1.00 95.31 83 PRO A C 1
ATOM 669 O O . PRO A 1 83 ? -4.062 14.940 -12.239 1.00 95.31 83 PRO A O 1
ATOM 672 N N . MET A 1 84 ? -2.643 15.314 -13.943 1.00 96.06 84 MET A N 1
ATOM 673 C CA . MET A 1 84 ? -1.522 15.677 -13.078 1.00 96.06 84 MET A CA 1
ATOM 674 C C . MET A 1 84 ? -1.741 17.087 -12.534 1.00 96.06 84 MET A C 1
ATOM 676 O O . MET A 1 84 ? -2.177 17.972 -13.270 1.00 96.06 84 MET A O 1
ATOM 680 N N . ILE A 1 85 ? -1.436 17.297 -11.256 1.00 97.00 85 ILE A N 1
ATOM 681 C CA . ILE A 1 85 ? -1.710 18.564 -10.571 1.00 97.00 85 ILE A CA 1
ATOM 682 C C . ILE A 1 85 ? -0.471 19.120 -9.866 1.00 97.00 85 ILE A C 1
ATOM 684 O O . ILE A 1 85 ? 0.402 18.380 -9.417 1.00 97.00 85 ILE A O 1
ATOM 688 N N . GLY A 1 86 ? -0.395 20.451 -9.783 1.00 96.62 86 GLY A N 1
ATOM 689 C CA . GLY A 1 86 ? 0.695 21.169 -9.119 1.00 96.62 86 GLY A CA 1
ATOM 690 C C . GLY A 1 86 ? 0.547 21.242 -7.596 1.00 96.62 86 GLY A C 1
ATOM 691 O O . GLY A 1 86 ? -0.474 20.850 -7.030 1.00 96.62 86 GLY A O 1
ATOM 692 N N . GLN A 1 87 ? 1.568 21.793 -6.930 1.00 97.25 87 GLN A N 1
ATOM 693 C CA . GLN A 1 87 ? 1.627 21.892 -5.464 1.00 97.25 87 GLN A CA 1
ATOM 694 C C . GLN A 1 87 ? 0.410 22.603 -4.858 1.00 97.25 87 GLN A C 1
ATOM 696 O O . GLN A 1 87 ? -0.128 22.109 -3.873 1.00 97.25 87 GLN A O 1
ATOM 701 N N . ASP A 1 88 ? -0.067 23.693 -5.463 1.00 97.62 88 ASP A N 1
ATOM 702 C CA . ASP A 1 88 ? -1.196 24.473 -4.934 1.00 97.62 88 ASP A CA 1
ATOM 703 C C . ASP A 1 88 ? -2.499 23.661 -4.889 1.00 97.62 88 ASP A C 1
ATOM 705 O O . ASP A 1 88 ? -3.207 23.650 -3.882 1.00 97.62 88 ASP A O 1
ATOM 709 N N . ALA A 1 89 ? -2.793 22.918 -5.960 1.00 97.75 89 ALA A N 1
ATOM 710 C CA . ALA A 1 89 ? -3.966 22.050 -6.027 1.00 97.75 89 ALA A CA 1
ATOM 711 C C . ALA A 1 89 ? -3.854 20.870 -5.049 1.00 97.75 89 ALA A C 1
ATOM 713 O O . ALA A 1 89 ? -4.830 20.530 -4.380 1.00 97.75 89 ALA A O 1
ATOM 714 N N . ILE A 1 90 ? -2.657 20.287 -4.907 1.00 98.12 90 ILE A N 1
ATOM 715 C CA . ILE A 1 90 ? -2.398 19.249 -3.901 1.00 98.12 90 ILE A CA 1
ATOM 716 C C . ILE A 1 90 ? -2.642 19.812 -2.497 1.00 98.12 90 ILE A C 1
ATOM 718 O O . ILE A 1 90 ? -3.336 19.178 -1.706 1.00 98.12 90 ILE A O 1
ATOM 722 N N . MET A 1 91 ? -2.115 21.001 -2.190 1.00 98.00 91 MET A N 1
ATOM 723 C CA . MET A 1 91 ? -2.284 21.635 -0.881 1.00 98.00 91 MET A CA 1
ATOM 724 C C . MET A 1 91 ? -3.742 21.918 -0.552 1.00 98.00 91 MET A C 1
ATOM 726 O O . MET A 1 91 ? -4.130 21.714 0.590 1.00 98.00 91 MET A O 1
ATOM 730 N N . LYS A 1 92 ? -4.563 22.307 -1.532 1.00 97.94 92 LYS A N 1
ATOM 731 C CA . LYS A 1 92 ? -6.001 22.485 -1.313 1.00 97.94 92 LYS A CA 1
ATOM 732 C C . LYS A 1 92 ? -6.668 21.191 -0.826 1.00 97.94 92 LYS A C 1
ATOM 734 O O . LYS A 1 92 ? -7.360 21.209 0.186 1.00 97.94 92 LYS A O 1
ATOM 739 N N . ILE A 1 93 ? -6.399 20.066 -1.493 1.00 97.38 93 ILE A N 1
ATOM 740 C CA . ILE A 1 93 ? -6.936 18.750 -1.103 1.00 97.38 93 ILE A CA 1
ATOM 741 C C . ILE A 1 93 ? -6.413 18.338 0.283 1.00 97.38 93 ILE A C 1
ATOM 743 O O . ILE A 1 93 ? -7.154 17.793 1.101 1.00 97.38 93 ILE A O 1
ATOM 747 N N . VAL A 1 94 ? -5.131 18.597 0.563 1.00 98.00 94 VAL A N 1
ATOM 748 C CA . VAL A 1 94 ? -4.514 18.299 1.865 1.00 98.00 94 VAL A CA 1
ATOM 749 C C . VAL A 1 94 ? -5.155 19.124 2.979 1.00 98.00 94 VAL A C 1
ATOM 751 O O . VAL A 1 94 ? -5.495 18.559 4.015 1.00 98.00 94 VAL A O 1
ATOM 754 N N . ASP A 1 95 ? -5.345 20.425 2.773 1.00 97.75 95 ASP A N 1
ATOM 755 C CA . ASP A 1 95 ? -5.958 21.330 3.744 1.00 97.75 95 ASP A CA 1
ATOM 756 C C . ASP A 1 95 ? -7.396 20.910 4.062 1.00 97.75 95 ASP A C 1
ATOM 758 O O . ASP A 1 95 ? -7.736 20.764 5.234 1.00 97.75 95 ASP A O 1
ATOM 762 N N . GLU A 1 96 ? -8.208 20.618 3.040 1.00 97.38 96 GLU A N 1
ATOM 763 C CA . GLU A 1 96 ? -9.575 20.110 3.217 1.00 97.38 96 GLU A CA 1
ATOM 764 C C . GLU A 1 96 ? -9.588 18.807 4.034 1.00 97.38 96 GLU A C 1
ATOM 766 O O . GLU A 1 96 ? -10.375 18.646 4.971 1.00 97.38 96 GLU A O 1
ATOM 771 N N . TYR A 1 97 ? -8.666 17.887 3.739 1.00 97.44 97 TYR A N 1
ATOM 772 C CA . TYR A 1 97 ? -8.535 16.634 4.476 1.00 97.44 97 TYR A CA 1
ATOM 773 C C . TYR A 1 97 ? -8.135 16.866 5.944 1.00 97.44 97 TYR A C 1
ATOM 775 O O . TYR A 1 97 ? -8.698 16.254 6.855 1.00 97.44 97 TYR A O 1
ATOM 783 N N . LEU A 1 98 ? -7.170 17.753 6.202 1.00 97.50 98 LEU A N 1
ATOM 784 C CA . LEU A 1 98 ? -6.740 18.103 7.559 1.00 97.50 98 LEU A CA 1
ATOM 785 C C . LEU A 1 98 ? -7.860 18.781 8.354 1.00 97.50 98 LEU A C 1
ATOM 787 O O . LEU A 1 98 ? -8.020 18.474 9.538 1.00 97.50 98 LEU A O 1
ATOM 791 N N . ASP A 1 99 ? -8.645 19.649 7.718 1.00 96.81 99 ASP A N 1
ATOM 792 C CA . ASP A 1 99 ? -9.765 20.353 8.342 1.00 96.81 99 ASP A CA 1
ATOM 793 C C . ASP A 1 99 ? -10.860 19.377 8.782 1.00 96.81 99 ASP A C 1
ATOM 795 O O . ASP A 1 99 ? -11.268 19.391 9.947 1.00 96.81 99 ASP A O 1
ATOM 799 N N . ILE A 1 100 ? -11.272 18.455 7.902 1.00 95.38 100 ILE A N 1
ATOM 800 C CA . ILE A 1 100 ? -12.289 17.439 8.222 1.00 95.38 100 ILE A CA 1
ATOM 801 C C . ILE A 1 100 ? -11.838 16.552 9.397 1.00 95.38 100 ILE A C 1
ATOM 803 O O . ILE A 1 100 ? -12.650 16.131 10.226 1.00 95.38 100 ILE A O 1
ATOM 807 N N . HIS A 1 101 ? -10.535 16.287 9.510 1.00 95.31 101 HIS A N 1
ATOM 808 C CA . HIS A 1 101 ? -9.967 15.515 10.614 1.00 95.31 101 HIS A CA 1
ATOM 809 C C . HIS A 1 101 ? -9.620 16.331 11.864 1.00 95.31 101 HIS A C 1
ATOM 811 O O . HIS A 1 101 ? -9.214 15.730 12.863 1.00 95.31 101 HIS A O 1
ATOM 817 N N . GLN A 1 102 ? -9.809 17.656 11.846 1.00 95.06 102 GLN A N 1
ATOM 818 C CA . GLN A 1 102 ? -9.414 18.576 12.920 1.00 95.06 102 GLN A CA 1
ATOM 819 C C . GLN A 1 102 ? -7.919 18.457 13.262 1.00 95.06 102 GLN A C 1
ATOM 821 O O . GLN A 1 102 ? -7.541 18.402 14.429 1.00 95.06 102 GLN A O 1
ATOM 826 N N . LEU A 1 103 ? -7.080 18.361 12.226 1.00 95.69 103 LEU A N 1
ATOM 827 C CA . LEU A 1 103 ? -5.621 18.218 12.317 1.00 95.69 103 LEU A CA 1
ATOM 828 C C . LEU A 1 103 ? -4.871 19.425 11.734 1.00 95.69 103 LEU A C 1
ATOM 830 O O . LEU A 1 103 ? -3.645 19.384 11.583 1.00 95.69 103 LEU A O 1
ATOM 834 N N . ARG A 1 104 ? -5.582 20.502 11.374 1.00 93.00 104 ARG A N 1
ATOM 835 C CA . ARG A 1 104 ? -4.956 21.731 10.876 1.00 93.00 104 ARG A CA 1
ATOM 836 C C . ARG A 1 104 ? -4.039 22.308 11.957 1.00 93.00 104 ARG A C 1
ATOM 838 O O . ARG A 1 104 ? -4.453 22.504 13.093 1.00 93.00 104 ARG A O 1
ATOM 845 N N . GLY A 1 105 ? -2.782 22.564 11.600 1.00 91.62 105 GLY A N 1
ATOM 846 C CA . GLY A 1 105 ? -1.749 23.027 12.534 1.00 91.62 105 GLY A CA 1
ATOM 847 C C . GLY A 1 105 ? -1.019 21.910 13.292 1.00 91.62 105 GLY A C 1
ATOM 848 O O . GLY A 1 105 ? 0.103 22.133 13.743 1.00 91.62 105 GLY A O 1
ATOM 849 N N . ASP A 1 106 ? -1.575 20.696 13.357 1.00 93.19 106 ASP A N 1
ATOM 850 C CA . ASP A 1 106 ? -0.919 19.550 14.003 1.00 93.19 106 ASP A CA 1
ATOM 851 C C . ASP A 1 106 ? 0.086 18.847 13.083 1.00 93.19 106 ASP A C 1
ATOM 853 O O . ASP A 1 106 ? 1.030 18.213 13.559 1.00 93.19 106 ASP A O 1
ATOM 857 N N . ILE A 1 107 ? -0.106 18.933 11.764 1.00 96.25 107 ILE A N 1
ATOM 858 C CA . ILE A 1 107 ? 0.737 18.279 10.757 1.00 96.25 107 ILE A CA 1
ATOM 859 C C . ILE A 1 107 ? 1.393 19.340 9.878 1.00 96.25 107 ILE A C 1
ATOM 861 O O . ILE A 1 107 ? 0.718 20.160 9.263 1.00 96.25 107 ILE A O 1
ATOM 865 N N . SER A 1 108 ? 2.722 19.296 9.778 1.00 96.25 108 SER A N 1
ATOM 866 C CA . SER A 1 108 ? 3.464 20.106 8.809 1.00 96.25 108 SER A CA 1
ATOM 867 C C . SER A 1 108 ? 3.518 19.391 7.461 1.00 96.25 108 SER A C 1
ATOM 869 O O . SER A 1 108 ? 3.837 18.203 7.411 1.00 96.25 108 SER A O 1
ATOM 871 N N . VAL A 1 109 ? 3.253 20.105 6.369 1.00 97.00 109 VAL A N 1
ATOM 872 C CA . VAL A 1 109 ? 3.309 19.556 5.006 1.00 97.00 109 VAL A CA 1
ATOM 873 C C . VAL A 1 109 ? 4.564 20.067 4.307 1.00 97.00 109 VAL A C 1
ATOM 875 O O . VAL A 1 109 ? 4.856 21.260 4.345 1.00 97.00 109 VAL A O 1
ATOM 878 N N . VAL A 1 110 ? 5.332 19.163 3.701 1.00 96.31 110 VAL A N 1
ATOM 879 C CA . VAL A 1 110 ? 6.587 19.485 3.010 1.00 96.31 110 VAL A CA 1
ATOM 880 C C . VAL A 1 110 ? 6.610 18.803 1.648 1.00 96.31 110 VAL A C 1
ATOM 882 O O . VAL A 1 110 ? 6.467 17.584 1.559 1.00 96.31 110 VAL A O 1
ATOM 885 N N . PHE A 1 111 ? 6.850 19.566 0.582 1.00 96.31 111 PHE A N 1
ATOM 886 C CA . PHE A 1 111 ? 7.099 18.985 -0.734 1.00 96.31 111 PHE A CA 1
ATOM 887 C C . PHE A 1 111 ? 8.560 18.551 -0.871 1.00 96.31 111 PHE A C 1
ATOM 889 O O . PHE A 1 111 ? 9.490 19.316 -0.623 1.00 96.31 111 PHE A O 1
ATOM 896 N N . CYS A 1 112 ? 8.765 17.297 -1.256 1.00 92.25 112 CYS A N 1
ATOM 897 C CA . CYS A 1 112 ? 10.062 16.668 -1.455 1.00 92.25 112 CYS A CA 1
ATOM 898 C C . CYS A 1 112 ? 10.114 16.083 -2.875 1.00 92.25 112 CYS A C 1
ATOM 900 O O . CYS A 1 112 ? 9.535 15.018 -3.096 1.00 92.25 112 CYS A O 1
ATOM 902 N N . PRO A 1 113 ? 10.804 16.728 -3.836 1.00 86.31 113 PRO A N 1
ATOM 903 C CA . PRO A 1 113 ? 10.843 16.251 -5.223 1.00 86.31 113 PRO A CA 1
ATOM 904 C C . PRO A 1 113 ? 11.482 14.859 -5.340 1.00 86.31 113 PRO A C 1
ATOM 906 O O . PRO A 1 113 ? 10.975 13.998 -6.046 1.00 86.31 113 PRO A O 1
ATOM 909 N N . ASN A 1 114 ? 12.513 14.584 -4.537 1.00 79.12 114 ASN A N 1
ATOM 910 C CA . ASN A 1 114 ? 13.267 13.325 -4.582 1.00 79.12 114 ASN A CA 1
ATOM 911 C C . ASN A 1 114 ? 12.647 12.198 -3.732 1.00 79.12 114 ASN A C 1
ATOM 913 O O . ASN A 1 114 ? 13.331 11.238 -3.373 1.00 79.12 114 ASN A O 1
ATOM 917 N N . LEU A 1 115 ? 11.383 12.322 -3.315 1.00 81.50 115 LEU A N 1
ATOM 918 C CA . LEU A 1 115 ? 10.723 11.261 -2.558 1.00 81.50 115 LEU A CA 1
ATOM 919 C C . LEU A 1 115 ? 10.392 10.098 -3.507 1.00 81.50 115 LEU A C 1
ATOM 921 O O . LEU A 1 115 ? 9.757 10.302 -4.531 1.00 81.50 115 LEU A O 1
ATOM 925 N N . VAL A 1 116 ? 10.809 8.872 -3.178 1.00 74.56 116 VAL A N 1
ATOM 926 C CA . VAL A 1 116 ? 10.552 7.689 -4.031 1.00 74.56 116 VAL A CA 1
ATOM 927 C C . VAL A 1 116 ? 9.054 7.361 -4.107 1.00 74.56 116 VAL A C 1
ATOM 929 O O . VAL A 1 116 ? 8.539 6.993 -5.159 1.00 74.56 116 VAL A O 1
ATOM 932 N N . ALA A 1 117 ? 8.343 7.496 -2.987 1.00 82.25 117 ALA A N 1
ATOM 933 C CA . ALA A 1 117 ? 6.888 7.384 -2.935 1.00 82.25 117 ALA A CA 1
ATOM 934 C C . ALA A 1 117 ? 6.224 8.754 -3.147 1.00 82.25 117 ALA A C 1
ATOM 936 O O . ALA A 1 117 ? 6.856 9.792 -2.981 1.00 82.25 117 ALA A O 1
ATOM 937 N N . PHE A 1 118 ? 4.926 8.764 -3.448 1.00 88.94 118 PHE A N 1
ATOM 938 C CA . PHE A 1 118 ? 4.158 10.010 -3.553 1.00 88.94 118 PHE A CA 1
ATOM 939 C C . PHE A 1 118 ? 3.925 10.699 -2.208 1.00 88.94 118 PHE A C 1
ATOM 941 O O . PHE A 1 118 ? 3.817 11.922 -2.156 1.00 88.94 118 PHE A O 1
ATOM 948 N N . ALA A 1 119 ? 3.881 9.928 -1.124 1.00 92.94 119 ALA A N 1
ATOM 949 C CA . ALA A 1 119 ? 3.720 10.439 0.224 1.00 92.94 119 ALA A CA 1
ATOM 950 C C . ALA A 1 119 ? 4.566 9.632 1.216 1.00 92.94 119 ALA A C 1
ATOM 952 O O . ALA A 1 119 ? 4.908 8.475 0.968 1.00 92.94 119 ALA A O 1
ATOM 953 N N . SER A 1 120 ? 4.952 10.267 2.321 1.00 92.56 120 SER A N 1
ATOM 954 C CA . SER A 1 120 ? 5.469 9.568 3.498 1.00 92.56 120 SER A CA 1
ATOM 955 C C . SER A 1 120 ? 5.258 10.384 4.764 1.00 92.56 120 SER A C 1
ATOM 957 O O . SER A 1 120 ? 5.506 11.595 4.791 1.00 92.56 120 SER A O 1
ATOM 959 N N . PHE A 1 121 ? 4.882 9.711 5.844 1.00 92.56 121 PHE A N 1
ATOM 960 C CA . PHE A 1 121 ? 4.727 10.336 7.147 1.00 92.56 121 PHE A CA 1
ATOM 961 C C . PHE A 1 121 ? 5.939 10.118 8.055 1.00 92.56 121 PHE A C 1
ATOM 963 O O . PHE A 1 121 ? 6.425 8.997 8.239 1.00 92.56 121 PHE A O 1
ATOM 970 N N . LYS A 1 122 ? 6.428 11.190 8.688 1.00 90.75 122 LYS A N 1
ATOM 971 C CA . LYS A 1 122 ? 7.568 11.138 9.615 1.00 90.75 122 LYS A CA 1
ATOM 972 C C . LYS A 1 122 ? 7.300 11.952 10.873 1.00 90.75 122 LYS A C 1
ATOM 974 O O . LYS A 1 122 ? 6.483 12.860 10.892 1.00 90.75 122 LYS A O 1
ATOM 979 N N . MET A 1 123 ? 8.030 11.624 11.937 1.00 91.00 123 MET A N 1
ATOM 980 C CA . MET A 1 123 ? 8.098 12.463 13.132 1.00 91.00 123 MET A CA 1
ATOM 981 C C . MET A 1 123 ? 9.464 13.128 13.183 1.00 91.00 123 MET A C 1
ATOM 983 O O . MET A 1 123 ? 10.465 12.441 13.385 1.00 91.00 123 MET A O 1
ATOM 987 N N . VAL A 1 124 ? 9.504 14.446 13.048 1.00 89.12 124 VAL A N 1
ATOM 988 C CA . VAL A 1 124 ? 10.731 15.242 13.120 1.00 89.12 124 VAL A CA 1
ATOM 989 C C . VAL A 1 124 ? 10.666 16.065 14.398 1.00 89.12 124 VAL A C 1
ATOM 991 O O . VAL A 1 124 ? 9.778 16.887 14.556 1.00 89.12 124 VAL A O 1
ATOM 994 N N . ASN A 1 125 ? 11.556 15.809 15.361 1.00 88.62 125 ASN A N 1
ATOM 995 C CA . ASN A 1 125 ? 11.570 16.513 16.655 1.00 88.62 125 ASN A CA 1
ATOM 996 C C . ASN A 1 125 ? 10.210 16.529 17.386 1.00 88.62 125 ASN A C 1
ATOM 998 O O . ASN A 1 125 ? 9.829 17.528 17.982 1.00 88.62 125 ASN A O 1
ATOM 1002 N N . LYS A 1 126 ? 9.489 15.397 17.362 1.00 87.56 126 LYS A N 1
ATOM 1003 C CA . LYS A 1 126 ? 8.112 15.232 17.879 1.00 87.56 126 LYS A CA 1
ATOM 1004 C C . LYS A 1 126 ? 7.021 15.979 17.095 1.00 87.56 126 LYS A C 1
ATOM 1006 O O . LYS A 1 126 ? 5.858 15.764 17.416 1.00 87.56 126 LYS A O 1
ATOM 1011 N N . GLN A 1 127 ? 7.363 16.724 16.046 1.00 93.06 127 GLN A N 1
ATOM 1012 C CA . GLN A 1 127 ? 6.400 17.280 15.101 1.00 93.06 127 GLN A CA 1
ATOM 1013 C C . GLN A 1 127 ? 6.031 16.228 14.041 1.00 93.06 127 GLN A C 1
ATOM 1015 O O . GLN A 1 127 ? 6.934 15.604 13.467 1.00 93.06 127 GLN A O 1
ATOM 1020 N N . PRO A 1 128 ? 4.740 15.988 13.775 1.00 95.44 128 PRO A N 1
ATOM 1021 C CA . PRO A 1 128 ? 4.312 15.173 12.648 1.00 95.44 128 PRO A CA 1
ATOM 1022 C C . PRO A 1 128 ? 4.490 15.924 11.318 1.00 95.44 128 PRO A C 1
ATOM 1024 O O . PRO A 1 128 ? 4.058 17.066 11.176 1.00 95.44 128 PRO A O 1
ATOM 1027 N N . VAL A 1 129 ? 5.140 15.279 10.347 1.00 96.56 129 VAL A N 1
ATOM 1028 C CA . VAL A 1 129 ? 5.460 15.853 9.033 1.00 96.56 129 VAL A CA 1
ATOM 1029 C C . VAL A 1 129 ? 4.983 14.919 7.923 1.00 96.56 129 VAL A C 1
ATOM 1031 O O . VAL A 1 129 ? 5.470 13.787 7.810 1.00 96.56 129 VAL A O 1
ATOM 1034 N N . LEU A 1 130 ? 4.068 15.409 7.088 1.00 97.12 130 LEU A N 1
ATOM 1035 C CA . LEU A 1 130 ? 3.659 14.784 5.835 1.00 97.12 130 LEU A CA 1
ATOM 1036 C C . LEU A 1 130 ? 4.580 15.276 4.714 1.00 97.12 130 LEU A C 1
ATOM 1038 O O . LEU A 1 130 ? 4.596 16.460 4.390 1.00 97.12 130 LEU A O 1
ATOM 1042 N N . ASN A 1 131 ? 5.342 14.365 4.116 1.00 96.00 131 ASN A N 1
ATOM 1043 C CA . ASN A 1 131 ? 6.179 14.665 2.957 1.00 96.00 131 ASN A CA 1
ATOM 1044 C C . ASN A 1 131 ? 5.440 14.223 1.696 1.00 96.00 131 ASN A C 1
ATOM 1046 O O . ASN A 1 131 ? 4.972 13.085 1.661 1.00 96.00 131 ASN A O 1
ATOM 1050 N N . LEU A 1 132 ? 5.375 15.075 0.674 1.00 96.00 132 LEU A N 1
ATOM 1051 C CA . LEU A 1 132 ? 4.682 14.805 -0.588 1.00 96.00 132 LEU A CA 1
ATOM 1052 C C . LEU A 1 132 ? 5.605 15.026 -1.786 1.00 96.00 132 LEU A C 1
ATOM 1054 O O . LEU A 1 132 ? 6.385 15.974 -1.799 1.00 96.00 132 LEU A O 1
ATOM 1058 N N . ARG A 1 133 ? 5.480 14.200 -2.824 1.00 94.06 133 ARG A N 1
ATOM 1059 C CA . ARG A 1 133 ? 6.051 14.486 -4.146 1.00 94.06 133 ARG A CA 1
ATOM 1060 C C . ARG A 1 133 ? 4.953 15.020 -5.053 1.00 94.06 133 ARG A C 1
ATOM 1062 O O . ARG A 1 133 ? 3.964 14.330 -5.268 1.00 94.06 133 ARG A O 1
ATOM 1069 N N . ALA A 1 134 ? 5.134 16.226 -5.585 1.00 94.81 134 ALA A N 1
ATOM 1070 C CA . ALA A 1 134 ? 4.187 16.807 -6.538 1.00 94.81 134 ALA A CA 1
ATOM 1071 C C . ALA A 1 134 ? 4.377 16.258 -7.959 1.00 94.81 134 ALA A C 1
ATOM 1073 O O . ALA A 1 134 ? 3.410 16.049 -8.682 1.00 94.81 134 ALA A O 1
ATOM 1074 N N . GLU A 1 135 ? 5.620 15.984 -8.351 1.00 91.94 135 GLU A N 1
ATOM 1075 C CA . GLU A 1 135 ? 5.931 15.438 -9.669 1.00 91.94 135 GLU A CA 1
ATOM 1076 C C . GLU A 1 135 ? 5.276 14.064 -9.881 1.00 91.94 135 GLU A C 1
ATOM 1078 O O . GLU A 1 135 ? 5.420 13.148 -9.062 1.00 91.94 135 GLU A O 1
ATOM 1083 N N . GLY A 1 136 ? 4.517 13.952 -10.975 1.00 90.44 136 GLY A N 1
ATOM 1084 C CA . GLY A 1 136 ? 3.736 12.768 -11.337 1.00 90.44 136 GLY A CA 1
ATOM 1085 C C . GLY A 1 136 ? 2.491 12.519 -10.475 1.00 90.44 136 GLY A C 1
ATOM 1086 O O . GLY A 1 136 ? 1.819 11.508 -10.678 1.00 90.44 136 GLY A O 1
ATOM 1087 N N . MET A 1 137 ? 2.175 13.390 -9.506 1.00 94.62 137 MET A N 1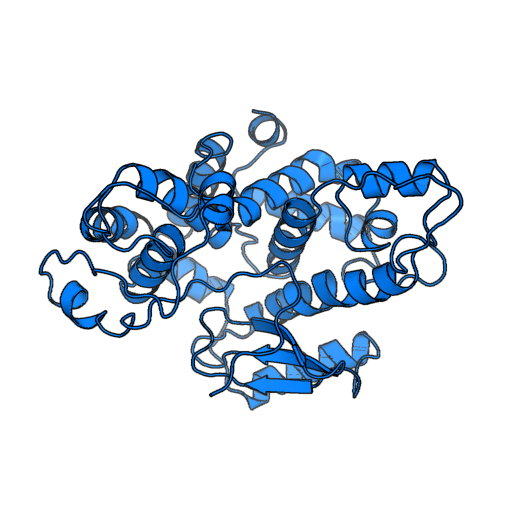
ATOM 1088 C CA . MET A 1 137 ? 0.978 13.248 -8.674 1.00 94.62 137 MET A CA 1
ATOM 1089 C C . MET A 1 137 ? -0.275 13.527 -9.504 1.00 94.62 137 MET A C 1
ATOM 1091 O O . MET A 1 137 ? -0.357 14.540 -10.199 1.00 94.62 137 MET A O 1
ATOM 1095 N N . ARG A 1 138 ? -1.273 12.647 -9.390 1.00 94.69 138 ARG A N 1
ATOM 1096 C CA . ARG A 1 138 ? -2.566 12.794 -10.061 1.00 94.69 138 ARG A CA 1
ATOM 1097 C C . ARG A 1 138 ? -3.673 13.133 -9.074 1.00 94.69 138 ARG A C 1
ATOM 1099 O O . ARG A 1 138 ? -3.671 12.637 -7.947 1.00 94.69 138 ARG A O 1
ATOM 1106 N N . GLU A 1 139 ? -4.618 13.955 -9.515 1.00 95.25 139 GLU A N 1
ATOM 1107 C CA . GLU A 1 139 ? -5.707 14.499 -8.698 1.00 95.25 139 GLU A CA 1
ATOM 1108 C C . GLU A 1 139 ? -6.440 13.422 -7.885 1.00 95.25 139 GLU A C 1
ATOM 1110 O O . GLU A 1 139 ? -6.480 13.494 -6.654 1.00 95.25 139 GLU A O 1
ATOM 1115 N N . LYS A 1 140 ? -6.923 12.358 -8.544 1.00 93.88 140 LYS A N 1
ATOM 1116 C CA . LYS A 1 140 ? -7.717 11.296 -7.900 1.00 93.88 140 LYS A CA 1
ATOM 1117 C C . LYS A 1 140 ? -6.892 10.381 -6.985 1.00 93.88 140 LYS A C 1
ATOM 1119 O O . LYS A 1 140 ? -7.427 9.449 -6.392 1.00 93.88 140 LYS A O 1
ATOM 1124 N N . TRP A 1 141 ? -5.576 10.585 -6.881 1.00 93.44 141 TRP A N 1
ATOM 1125 C CA . TRP A 1 141 ? -4.689 9.766 -6.045 1.00 93.44 141 TRP A CA 1
ATOM 1126 C C . TRP A 1 141 ? -4.268 10.452 -4.752 1.00 93.44 141 TRP A C 1
ATOM 1128 O O . TRP A 1 141 ? -3.843 9.763 -3.819 1.00 93.44 141 TRP A O 1
ATOM 1138 N N . VAL A 1 142 ? -4.392 11.781 -4.668 1.00 95.88 142 VAL A N 1
ATOM 1139 C CA . VAL A 1 142 ? -3.995 12.533 -3.470 1.00 95.88 142 VAL A CA 1
ATOM 1140 C C . VAL A 1 142 ? -4.777 12.035 -2.260 1.00 95.88 142 VAL A C 1
ATOM 1142 O O . VAL A 1 142 ? -4.178 11.700 -1.241 1.00 95.88 142 VAL A O 1
ATOM 1145 N N . GLN A 1 143 ? -6.096 11.876 -2.395 1.00 95.50 143 GLN A N 1
ATOM 1146 C CA . GLN A 1 143 ? -6.944 11.391 -1.308 1.00 95.50 143 GLN A CA 1
ATOM 1147 C C . GLN A 1 143 ? -6.523 9.996 -0.817 1.00 95.50 143 GLN A C 1
ATOM 1149 O O . GLN A 1 143 ? -6.385 9.784 0.386 1.00 95.50 143 GLN A O 1
ATOM 1154 N N . GLY A 1 144 ? -6.217 9.065 -1.727 1.00 95.38 144 GLY A N 1
ATOM 1155 C CA . GLY A 1 144 ? -5.703 7.740 -1.365 1.00 95.38 144 GLY A CA 1
ATOM 1156 C C . GLY A 1 144 ? -4.359 7.796 -0.624 1.00 95.38 144 GLY A C 1
ATOM 1157 O O . GLY A 1 144 ? -4.138 7.035 0.322 1.00 95.38 144 GLY A O 1
ATOM 1158 N N . CYS A 1 145 ? -3.474 8.730 -0.990 1.00 95.62 145 CYS A N 1
ATOM 1159 C CA . CYS A 1 145 ? -2.232 8.976 -0.250 1.00 95.62 145 CYS A CA 1
ATOM 1160 C C . CYS A 1 145 ? -2.510 9.491 1.173 1.00 95.62 145 CYS A C 1
ATOM 1162 O O . CYS A 1 145 ? -1.846 9.079 2.125 1.00 95.62 145 CYS A O 1
ATOM 1164 N N . LEU A 1 146 ? -3.520 10.347 1.346 1.00 97.69 146 LEU A N 1
ATOM 1165 C CA . LEU A 1 146 ? -3.914 10.877 2.654 1.00 97.69 146 LEU A CA 1
ATOM 1166 C C . LEU A 1 146 ? -4.603 9.821 3.524 1.00 97.69 146 LEU A C 1
ATOM 1168 O O . LEU A 1 146 ? -4.301 9.725 4.716 1.00 97.69 146 LEU A O 1
ATOM 1172 N N . HIS A 1 147 ? -5.439 8.959 2.942 1.00 97.62 147 HIS A N 1
ATOM 1173 C CA . HIS A 1 147 ? -5.984 7.787 3.631 1.00 97.62 147 HIS A CA 1
ATOM 1174 C C . HIS A 1 147 ? -4.879 6.844 4.119 1.00 97.62 147 HIS A C 1
ATOM 1176 O O . HIS A 1 147 ? -4.973 6.301 5.221 1.00 97.62 147 HIS A O 1
ATOM 1182 N N . HIS A 1 148 ? -3.819 6.672 3.328 1.00 97.50 148 HIS A N 1
ATOM 1183 C CA . HIS A 1 148 ? -2.666 5.855 3.693 1.00 97.50 148 HIS A CA 1
ATOM 1184 C C . HIS A 1 148 ? -1.898 6.464 4.875 1.00 97.50 148 HIS A C 1
ATOM 1186 O O . HIS A 1 148 ? -1.805 5.875 5.954 1.00 97.50 148 HIS A O 1
ATOM 1192 N N . GLU A 1 149 ? -1.366 7.672 4.693 1.00 97.50 149 GLU A N 1
ATOM 1193 C CA . GLU A 1 149 ? -0.435 8.284 5.642 1.00 97.50 149 GLU A CA 1
ATOM 1194 C C . GLU A 1 149 ? -1.140 8.838 6.884 1.00 97.50 149 GLU A C 1
ATOM 1196 O O . GLU A 1 149 ? -0.709 8.603 8.017 1.00 97.50 149 GLU A O 1
ATOM 1201 N N . ILE A 1 150 ? -2.247 9.558 6.696 1.00 97.69 150 ILE A N 1
ATOM 1202 C CA . ILE A 1 150 ? -2.975 10.192 7.796 1.00 97.69 150 ILE A CA 1
ATOM 1203 C C . ILE A 1 150 ? -4.076 9.261 8.292 1.00 97.69 150 ILE A C 1
ATOM 1205 O O . ILE A 1 150 ? -4.051 8.842 9.453 1.00 97.69 150 ILE A O 1
ATOM 1209 N N . GLY A 1 151 ? -5.015 8.917 7.405 1.00 97.44 151 GLY A N 1
ATOM 1210 C CA . GLY A 1 151 ? -6.221 8.156 7.730 1.00 97.44 151 GLY A CA 1
ATOM 1211 C C . GLY A 1 151 ? -5.935 6.793 8.353 1.00 97.44 151 GLY A C 1
ATOM 1212 O O . GLY A 1 151 ? -6.718 6.330 9.176 1.00 97.44 151 GLY A O 1
ATOM 1213 N N . THR A 1 152 ? -4.797 6.179 8.027 1.00 97.75 152 THR A N 1
ATOM 1214 C CA . THR A 1 152 ? -4.370 4.895 8.585 1.00 97.75 152 THR A CA 1
ATOM 1215 C C . THR A 1 152 ? -3.228 5.090 9.572 1.00 97.75 152 THR A C 1
ATOM 1217 O O . THR A 1 152 ? -3.440 4.972 10.780 1.00 97.75 152 THR A O 1
ATOM 1220 N N . HIS A 1 153 ? -2.021 5.425 9.104 1.00 97.25 153 HIS A N 1
ATOM 1221 C CA . HIS A 1 153 ? -0.833 5.396 9.966 1.00 97.25 153 HIS A CA 1
ATOM 1222 C C . HIS A 1 153 ? -0.878 6.416 11.105 1.00 97.25 153 HIS A C 1
ATOM 1224 O O . HIS A 1 153 ? -0.565 6.063 12.251 1.00 97.25 153 HIS A O 1
ATOM 1230 N N . PHE A 1 154 ? -1.229 7.672 10.823 1.00 97.12 154 PHE A N 1
ATOM 1231 C CA . PHE A 1 154 ? -1.210 8.729 11.834 1.00 97.12 154 PHE A CA 1
ATOM 1232 C C . PHE A 1 154 ? -2.349 8.599 12.848 1.00 97.12 154 PHE A C 1
ATOM 1234 O O . PHE A 1 154 ? -2.087 8.618 14.051 1.00 97.12 154 PHE A O 1
ATOM 1241 N N . LEU A 1 155 ? -3.592 8.394 12.405 1.00 97.38 155 LEU A N 1
ATOM 1242 C CA . LEU A 1 155 ? -4.722 8.247 13.330 1.00 97.38 155 LEU A CA 1
ATOM 1243 C C . LEU A 1 155 ? -4.551 7.027 14.248 1.00 97.38 155 LEU A C 1
ATOM 1245 O O . LEU A 1 155 ? -4.689 7.144 15.469 1.00 97.38 155 LEU A O 1
ATOM 1249 N N . ARG A 1 156 ? -4.127 5.877 13.702 1.00 97.50 156 ARG A N 1
ATOM 1250 C CA . ARG A 1 156 ? -3.801 4.691 14.515 1.00 97.50 156 ARG A CA 1
ATOM 1251 C C . ARG A 1 156 ? -2.644 4.956 15.467 1.00 97.50 156 ARG A C 1
ATOM 1253 O O . ARG A 1 156 ? -2.647 4.443 16.581 1.00 97.50 156 ARG A O 1
ATOM 1260 N N . ARG A 1 157 ? -1.658 5.778 15.090 1.00 95.50 157 ARG A N 1
ATOM 1261 C CA . ARG A 1 157 ? -0.580 6.206 15.997 1.00 95.50 157 ARG A CA 1
ATOM 1262 C C . ARG A 1 157 ? -1.120 7.038 17.164 1.00 95.50 157 ARG A C 1
ATOM 1264 O O . ARG A 1 157 ? -0.693 6.796 18.295 1.00 95.50 157 ARG A O 1
ATOM 1271 N N . LEU A 1 158 ? -2.013 7.997 16.910 1.00 95.25 158 LEU A N 1
ATOM 1272 C CA . LEU A 1 158 ? -2.633 8.816 17.958 1.00 95.25 158 LEU A CA 1
ATOM 1273 C C . LEU A 1 158 ? -3.421 7.945 18.939 1.00 95.25 158 LEU A C 1
ATOM 1275 O O . LEU A 1 158 ? -3.227 8.050 20.151 1.00 95.25 158 LEU A O 1
ATOM 1279 N N . ASN A 1 159 ? -4.235 7.027 18.417 1.00 97.06 159 ASN A N 1
ATOM 1280 C CA . ASN A 1 159 ? -4.981 6.081 19.242 1.00 97.06 159 ASN A CA 1
ATOM 1281 C C . ASN A 1 159 ? -4.033 5.160 20.015 1.00 97.06 159 ASN A C 1
ATOM 1283 O O . ASN A 1 159 ? -4.161 5.030 21.232 1.00 97.06 159 ASN A O 1
ATOM 1287 N N . ASN A 1 160 ? -2.995 4.636 19.354 1.00 95.69 160 ASN A N 1
ATOM 1288 C CA . ASN A 1 160 ? -1.987 3.796 19.989 1.00 95.69 160 ASN A CA 1
ATOM 1289 C C . ASN A 1 160 ? -1.327 4.498 21.171 1.00 95.69 160 ASN A C 1
ATOM 1291 O O . ASN A 1 160 ? -1.086 3.842 22.168 1.00 95.69 160 ASN A O 1
ATOM 1295 N N . ALA A 1 161 ? -1.039 5.802 21.099 1.00 93.56 161 ALA A N 1
ATOM 1296 C CA . ALA A 1 161 ? -0.391 6.549 22.183 1.00 93.56 161 ALA A CA 1
ATOM 1297 C C . ALA A 1 161 ? -1.202 6.571 23.496 1.00 93.56 161 ALA A C 1
ATOM 1299 O O . ALA A 1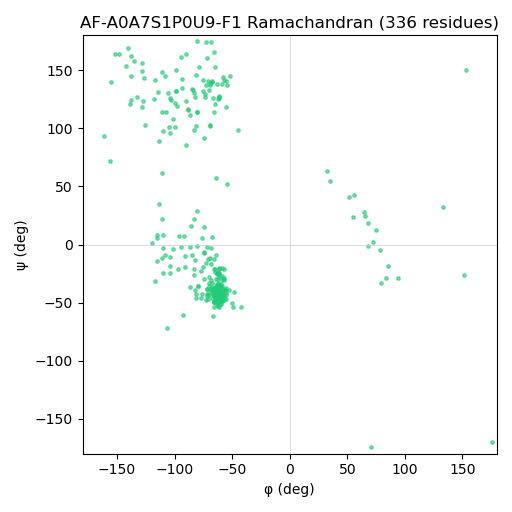 161 ? -0.632 6.794 24.568 1.00 93.56 161 ALA A O 1
ATOM 1300 N N . ARG A 1 162 ? -2.513 6.317 23.418 1.00 93.62 162 ARG A N 1
ATOM 1301 C CA . ARG A 1 162 ? -3.439 6.276 24.559 1.00 93.62 162 ARG A CA 1
ATOM 1302 C C . ARG A 1 162 ? -3.574 4.882 25.173 1.00 93.62 162 ARG A C 1
ATOM 1304 O O . ARG A 1 162 ? -4.150 4.753 26.248 1.00 93.62 162 ARG A O 1
ATOM 1311 N N . GLN A 1 163 ? -3.033 3.855 24.521 1.00 93.44 163 GLN A N 1
ATOM 1312 C CA . GLN A 1 163 ? -3.218 2.469 24.934 1.00 93.44 163 GLN A CA 1
ATOM 1313 C C . GLN A 1 163 ? -2.311 2.073 26.110 1.00 93.44 163 GLN A C 1
ATOM 1315 O O . GLN A 1 163 ? -1.202 2.605 26.250 1.00 93.44 163 GLN A O 1
ATOM 1320 N N . PRO A 1 164 ? -2.707 1.086 26.939 1.00 89.94 164 PRO A N 1
ATOM 1321 C CA . PRO A 1 164 ? -1.894 0.638 28.072 1.00 89.94 164 PRO A CA 1
ATOM 1322 C C . PRO A 1 164 ? -0.496 0.131 27.689 1.00 89.94 164 PRO A C 1
ATOM 1324 O O . PRO A 1 164 ? 0.430 0.236 28.493 1.00 89.94 164 PRO A O 1
ATOM 1327 N N . TRP A 1 165 ? -0.327 -0.384 26.465 1.00 88.75 165 TRP A N 1
ATOM 1328 C CA . TRP A 1 165 ? 0.957 -0.859 25.930 1.00 88.75 165 TRP A CA 1
ATOM 1329 C C . TRP A 1 165 ? 1.833 0.239 25.308 1.00 88.75 165 TRP A C 1
ATOM 1331 O O . TRP A 1 165 ? 2.987 -0.019 24.963 1.00 88.75 165 TRP A O 1
ATOM 1341 N N . ALA A 1 166 ? 1.311 1.457 25.143 1.00 86.62 166 ALA A N 1
ATOM 1342 C CA . ALA A 1 166 ? 2.013 2.559 24.483 1.00 86.62 166 ALA A CA 1
ATOM 1343 C C . ALA A 1 166 ? 3.145 3.125 25.335 1.00 86.62 166 ALA A C 1
ATOM 1345 O O . ALA A 1 166 ? 4.253 3.401 24.868 1.00 86.62 166 ALA A O 1
ATOM 1346 N N . LYS A 1 167 ? 2.857 3.288 26.625 1.00 73.12 167 LYS A N 1
ATOM 1347 C CA . LYS A 1 167 ? 3.877 3.517 27.637 1.00 73.12 167 LYS A CA 1
ATOM 1348 C C . LYS A 1 167 ? 4.535 2.157 27.852 1.00 73.12 167 LYS A C 1
ATOM 1350 O O . LYS A 1 167 ? 3.843 1.146 27.853 1.00 73.12 167 LYS A O 1
ATOM 1355 N N . ARG A 1 168 ? 5.857 2.108 28.052 1.00 59.41 168 ARG A N 1
ATOM 1356 C CA . ARG A 1 168 ? 6.590 0.916 28.537 1.00 59.41 168 ARG A CA 1
ATOM 1357 C C . ARG A 1 168 ? 6.125 0.567 29.959 1.00 59.41 168 ARG A C 1
ATOM 1359 O O . ARG A 1 168 ? 6.901 0.584 30.913 1.00 59.41 168 ARG A O 1
ATOM 1366 N N . ALA A 1 169 ? 4.832 0.341 30.131 1.00 48.12 169 ALA A N 1
ATOM 1367 C CA . ALA A 1 169 ? 4.212 0.060 31.389 1.00 48.12 169 ALA A CA 1
ATOM 1368 C C . ALA A 1 169 ? 4.716 -1.319 31.783 1.00 48.12 169 ALA A C 1
ATOM 1370 O O . ALA A 1 169 ? 4.267 -2.350 31.286 1.00 48.12 169 ALA A O 1
ATOM 1371 N N . LYS A 1 170 ? 5.675 -1.294 32.710 1.00 45.34 170 LYS A N 1
ATOM 1372 C CA . LYS A 1 170 ? 5.963 -2.321 33.706 1.00 45.34 170 LYS A CA 1
ATOM 1373 C C . LYS A 1 170 ? 4.688 -2.619 34.514 1.00 45.34 170 LYS A C 1
ATOM 1375 O O . LYS A 1 170 ? 4.681 -2.513 35.737 1.00 45.34 170 LYS A O 1
ATOM 1380 N N . ARG A 1 171 ? 3.566 -2.916 33.856 1.00 46.91 171 ARG A N 1
ATOM 1381 C CA . ARG A 1 171 ? 2.326 -3.285 34.520 1.00 46.91 171 ARG A CA 1
ATOM 1382 C C . ARG A 1 171 ? 2.543 -4.711 35.010 1.00 46.91 171 ARG A C 1
ATOM 1384 O O . ARG A 1 171 ? 2.414 -5.659 34.248 1.00 46.91 171 ARG A O 1
ATOM 1391 N N . LYS A 1 172 ? 3.021 -4.808 36.255 1.00 45.72 172 LYS A N 1
ATOM 1392 C CA . LYS A 1 172 ? 3.105 -6.017 37.089 1.00 45.72 172 LYS A CA 1
ATOM 1393 C C . LYS A 1 172 ? 3.348 -7.314 36.289 1.00 45.72 172 LYS A C 1
ATOM 1395 O O . LYS A 1 172 ? 2.505 -8.199 36.256 1.00 45.72 172 LYS A O 1
ATOM 1400 N N . GLY A 1 173 ? 4.498 -7.402 35.619 1.00 47.56 173 GLY A N 1
ATOM 1401 C CA . GLY A 1 173 ? 5.049 -8.670 35.124 1.00 47.56 173 GLY A CA 1
ATOM 1402 C C . GLY A 1 173 ? 4.469 -9.282 33.839 1.00 47.56 173 GLY A C 1
ATOM 1403 O O . GLY A 1 173 ? 5.040 -10.264 33.377 1.00 47.56 173 GLY A O 1
ATOM 1404 N N . ARG A 1 174 ? 3.417 -8.740 33.204 1.00 54.91 174 ARG A N 1
ATOM 1405 C CA . ARG A 1 174 ? 2.890 -9.306 31.941 1.00 54.91 174 ARG A CA 1
ATOM 1406 C C . ARG A 1 174 ? 3.282 -8.464 30.728 1.00 54.91 174 ARG A C 1
ATOM 1408 O O . ARG A 1 174 ? 2.673 -7.439 30.435 1.00 54.91 174 ARG A O 1
ATOM 1415 N N . LYS A 1 175 ? 4.305 -8.911 29.994 1.00 69.50 175 LYS A N 1
ATOM 1416 C CA . LYS A 1 175 ? 4.545 -8.460 28.616 1.00 69.50 175 LYS A CA 1
ATOM 1417 C C . LYS A 1 175 ? 3.358 -8.955 27.784 1.00 69.50 175 LYS A C 1
ATOM 1419 O O . LYS A 1 175 ? 3.142 -10.155 27.735 1.00 69.50 175 LYS A O 1
ATOM 1424 N N . LEU A 1 176 ? 2.614 -8.061 27.135 1.00 78.62 176 LEU A N 1
ATOM 1425 C CA . LEU A 1 176 ? 1.409 -8.407 26.357 1.00 78.62 176 LEU A CA 1
ATOM 1426 C C . LEU A 1 176 ? 1.680 -9.236 25.084 1.00 78.62 176 LEU A C 1
ATOM 1428 O O . LEU A 1 176 ? 0.754 -9.434 24.319 1.00 78.62 176 LEU A O 1
ATOM 1432 N N . LEU A 1 177 ? 2.928 -9.680 24.858 1.00 86.94 177 LEU A N 1
ATOM 1433 C CA . LEU A 1 177 ? 3.374 -10.499 23.717 1.00 86.94 177 LEU A CA 1
ATOM 1434 C C . LEU A 1 177 ? 2.642 -10.167 22.403 1.00 86.94 177 LEU A C 1
ATOM 1436 O O . LEU A 1 177 ? 2.050 -11.038 21.780 1.00 86.94 177 LEU A O 1
ATOM 1440 N N . LEU A 1 178 ? 2.684 -8.886 22.019 1.00 90.44 178 LEU A N 1
ATOM 1441 C CA . LEU A 1 178 ? 2.092 -8.411 20.771 1.00 90.44 178 LEU A CA 1
ATOM 1442 C C . LEU A 1 178 ? 2.856 -8.973 19.569 1.00 90.44 178 LEU A C 1
ATOM 1444 O O . LEU A 1 178 ? 4.093 -9.035 19.589 1.00 90.44 178 LEU A O 1
ATOM 1448 N N . GLU A 1 179 ? 2.112 -9.335 18.538 1.00 93.06 179 GLU A N 1
ATOM 1449 C CA . GLU A 1 179 ? 2.621 -9.824 17.266 1.00 93.06 179 GLU A CA 1
ATOM 1450 C C . GLU A 1 179 ? 3.261 -8.700 16.438 1.00 93.06 179 GLU A C 1
ATOM 1452 O O . GLU A 1 179 ? 3.233 -7.507 16.778 1.00 93.06 179 GLU A O 1
ATOM 1457 N N . ASP A 1 180 ? 3.871 -9.072 15.310 1.00 91.19 180 ASP A N 1
ATOM 1458 C CA . ASP A 1 180 ? 4.327 -8.077 14.351 1.00 91.19 180 ASP A CA 1
ATOM 1459 C C . ASP A 1 180 ? 3.128 -7.408 13.675 1.00 91.19 180 ASP A C 1
ATOM 1461 O O . ASP A 1 180 ? 2.523 -7.936 12.753 1.00 91.19 180 ASP A O 1
ATOM 1465 N N . LYS A 1 181 ? 2.813 -6.193 14.115 1.00 93.81 181 LYS A N 1
ATOM 1466 C CA . LYS A 1 181 ? 1.774 -5.341 13.519 1.00 93.81 181 LYS A CA 1
ATOM 1467 C C . LYS A 1 181 ? 2.026 -4.958 12.055 1.00 93.81 181 LYS A C 1
ATOM 1469 O O . LYS A 1 181 ? 1.103 -4.500 11.396 1.00 93.81 181 LYS A O 1
ATOM 1474 N N . ASN A 1 182 ? 3.269 -5.024 11.564 1.00 93.12 182 ASN A N 1
ATOM 1475 C CA . ASN A 1 182 ? 3.641 -4.360 10.309 1.00 93.12 182 ASN A CA 1
ATOM 1476 C C . ASN A 1 182 ? 2.849 -4.862 9.082 1.00 93.12 182 ASN A C 1
ATOM 1478 O O . ASN A 1 182 ? 2.389 -4.004 8.333 1.00 93.12 182 ASN A O 1
ATOM 1482 N N . PRO A 1 183 ? 2.614 -6.177 8.881 1.00 94.06 183 PRO A N 1
ATOM 1483 C CA . PRO A 1 183 ? 1.740 -6.644 7.805 1.00 94.06 183 PRO A CA 1
ATOM 1484 C C . PRO A 1 183 ? 0.326 -6.060 7.899 1.00 94.06 183 PRO A C 1
ATOM 1486 O O . PRO A 1 183 ? -0.204 -5.594 6.897 1.00 94.06 183 PRO A O 1
ATOM 1489 N N . THR A 1 184 ? -0.268 -6.000 9.096 1.00 96.69 184 THR A N 1
ATOM 1490 C CA . THR A 1 184 ? -1.583 -5.371 9.292 1.00 96.69 184 THR A CA 1
ATOM 1491 C C . THR A 1 184 ? -1.551 -3.879 8.975 1.00 96.69 184 THR A C 1
ATOM 1493 O O . THR A 1 184 ? -2.420 -3.404 8.254 1.00 96.69 184 THR A O 1
ATOM 1496 N N . GLU A 1 185 ? -0.556 -3.137 9.467 1.00 97.12 185 GLU A N 1
ATOM 1497 C CA . GLU A 1 185 ? -0.450 -1.692 9.224 1.00 97.12 185 GLU A CA 1
ATOM 1498 C C . GLU A 1 185 ? -0.313 -1.366 7.733 1.00 97.12 185 GLU A C 1
ATOM 1500 O O . GLU A 1 185 ? -1.089 -0.575 7.203 1.00 97.12 185 GLU A O 1
ATOM 1505 N N . GLU A 1 186 ? 0.657 -1.980 7.054 1.00 96.75 186 GLU A N 1
ATOM 1506 C CA . GLU A 1 186 ? 0.937 -1.685 5.647 1.00 96.75 186 GLU A CA 1
ATOM 1507 C C . GLU A 1 186 ? -0.155 -2.234 4.724 1.00 96.75 186 GLU A C 1
ATOM 1509 O O . GLU A 1 186 ? -0.552 -1.566 3.770 1.00 96.75 186 GLU A O 1
ATOM 1514 N N . GLY A 1 187 ? -0.691 -3.419 5.022 1.00 97.88 187 GLY A N 1
ATOM 1515 C CA . GLY A 1 187 ? -1.798 -4.006 4.275 1.00 97.88 187 GLY A CA 1
ATOM 1516 C C . GLY A 1 187 ? -3.083 -3.195 4.375 1.00 97.88 187 GLY A C 1
ATOM 1517 O O . GLY A 1 187 ? -3.727 -2.912 3.366 1.00 97.88 187 GLY A O 1
ATOM 1518 N N . PHE A 1 188 ? -3.431 -2.755 5.585 1.00 98.19 188 PHE A N 1
ATOM 1519 C CA . PHE A 1 188 ? -4.613 -1.930 5.801 1.00 98.19 188 PHE A CA 1
ATOM 1520 C C . PHE A 1 188 ? -4.473 -0.553 5.146 1.00 98.19 188 PHE A C 1
ATOM 1522 O O . PHE A 1 188 ? -5.397 -0.086 4.480 1.00 98.19 188 PHE A O 1
ATOM 1529 N N . ALA A 1 189 ? -3.292 0.066 5.245 1.00 97.94 189 ALA A N 1
ATOM 1530 C CA . ALA A 1 189 ? -3.014 1.328 4.568 1.00 97.94 189 ALA A CA 1
ATOM 1531 C C . ALA A 1 189 ? -3.056 1.179 3.035 1.00 97.94 189 ALA A C 1
ATOM 1533 O O . ALA A 1 189 ? -3.564 2.064 2.352 1.00 97.94 189 ALA A O 1
ATOM 1534 N N . THR A 1 190 ? -2.586 0.045 2.498 1.00 98.06 190 THR A N 1
ATOM 1535 C CA . THR A 1 190 ? -2.663 -0.290 1.062 1.00 98.06 190 THR A CA 1
ATOM 1536 C C . THR A 1 190 ? -4.106 -0.342 0.572 1.00 98.06 190 THR A C 1
ATOM 1538 O O . THR A 1 190 ? -4.415 0.233 -0.466 1.00 98.06 190 THR A O 1
ATOM 1541 N N . ILE A 1 191 ? -5.002 -0.981 1.326 1.00 98.06 191 ILE A N 1
ATOM 1542 C CA . ILE A 1 191 ? -6.432 -1.028 0.996 1.00 98.06 191 ILE A CA 1
ATOM 1543 C C . ILE A 1 191 ? -7.043 0.371 1.037 1.00 98.06 191 ILE A C 1
ATOM 1545 O O . ILE A 1 191 ? -7.731 0.772 0.102 1.00 98.06 191 ILE A O 1
ATOM 1549 N N . ASN A 1 192 ? -6.759 1.144 2.088 1.00 97.94 192 ASN A N 1
ATOM 1550 C CA . ASN A 1 192 ? -7.326 2.482 2.264 1.00 97.94 192 ASN A CA 1
ATOM 1551 C C . ASN A 1 192 ? -6.868 3.480 1.189 1.00 97.94 192 ASN A C 1
ATOM 1553 O O . ASN A 1 192 ? -7.568 4.453 0.919 1.00 97.94 192 ASN A O 1
ATOM 1557 N N . THR A 1 193 ? -5.746 3.220 0.512 1.00 96.25 193 THR A N 1
ATOM 1558 C CA . THR A 1 193 ? -5.351 3.965 -0.693 1.00 96.25 193 THR A CA 1
ATOM 1559 C C . THR A 1 193 ? -6.344 3.795 -1.849 1.00 96.25 193 THR A C 1
ATOM 1561 O O . THR A 1 193 ? -6.423 4.666 -2.713 1.00 96.25 193 THR A O 1
ATOM 1564 N N . LEU A 1 194 ? -7.090 2.688 -1.885 1.00 94.88 194 LEU A N 1
ATOM 1565 C CA . LEU A 1 194 ? -7.901 2.273 -3.030 1.00 94.88 194 LEU A CA 1
ATOM 1566 C C . LEU A 1 194 ? -9.399 2.520 -2.854 1.00 94.88 194 LEU A C 1
ATOM 1568 O O . LEU A 1 194 ? -10.090 2.632 -3.856 1.00 94.88 194 LEU A O 1
ATOM 1572 N N . ILE A 1 195 ? -9.910 2.599 -1.624 1.00 93.56 195 ILE A N 1
ATOM 1573 C CA . ILE A 1 195 ? -11.360 2.586 -1.338 1.00 93.56 195 ILE A CA 1
ATOM 1574 C C . ILE A 1 195 ? -12.170 3.686 -2.044 1.00 93.56 195 ILE A C 1
ATOM 1576 O O . ILE A 1 195 ? -13.327 3.453 -2.370 1.00 93.56 195 ILE A O 1
ATOM 1580 N N . ASP A 1 196 ? -11.564 4.847 -2.306 1.00 91.31 196 ASP A N 1
ATOM 1581 C CA . ASP A 1 196 ? -12.200 5.987 -2.992 1.00 91.31 196 ASP A CA 1
ATOM 1582 C C . ASP A 1 196 ? -11.550 6.301 -4.349 1.00 91.31 196 ASP A C 1
ATOM 1584 O O . ASP A 1 196 ? -11.891 7.283 -5.002 1.00 91.31 196 ASP A O 1
ATOM 1588 N N . ARG A 1 197 ? -10.607 5.461 -4.788 1.00 89.12 197 ARG A N 1
ATOM 1589 C CA . ARG A 1 197 ? -9.946 5.588 -6.086 1.00 89.12 197 ARG A CA 1
ATOM 1590 C C . ARG A 1 197 ? -10.680 4.737 -7.116 1.00 89.12 197 ARG A C 1
ATOM 1592 O O . ARG A 1 197 ? -10.896 3.552 -6.892 1.00 89.12 197 ARG A O 1
ATOM 1599 N N . GLU A 1 198 ? -10.928 5.299 -8.292 1.00 88.62 198 GLU A N 1
ATOM 1600 C CA . GLU A 1 198 ? -11.445 4.543 -9.435 1.00 88.62 198 GLU A CA 1
ATOM 1601 C C . GLU A 1 198 ? -10.554 3.335 -9.795 1.00 88.62 198 GLU A C 1
ATOM 1603 O O . GLU A 1 198 ? -9.318 3.369 -9.721 1.00 88.62 198 GLU A O 1
ATOM 1608 N N . GLY A 1 199 ? -11.207 2.227 -10.146 1.00 89.94 199 GLY A N 1
ATOM 1609 C CA . GLY A 1 199 ? -10.582 0.951 -10.495 1.00 89.94 199 GLY A CA 1
ATOM 1610 C C . GLY A 1 199 ? -10.215 0.064 -9.300 1.00 89.94 199 GLY A C 1
ATOM 1611 O O . GLY A 1 199 ? -10.254 -1.151 -9.433 1.00 89.94 199 GLY A O 1
ATOM 1612 N N . HIS A 1 200 ? -9.912 0.625 -8.123 1.00 95.12 200 HIS A N 1
ATOM 1613 C CA . HIS A 1 200 ? -9.670 -0.136 -6.884 1.00 95.12 200 HIS A CA 1
ATOM 1614 C C . HIS A 1 200 ? -8.576 -1.231 -6.966 1.00 95.12 200 HIS A C 1
ATOM 1616 O O . HIS A 1 200 ? -8.571 -2.171 -6.169 1.00 95.12 200 HIS A O 1
ATOM 1622 N N . HIS A 1 201 ? -7.623 -1.139 -7.902 1.00 96.81 201 HIS A N 1
ATOM 1623 C CA . HIS A 1 201 ? -6.665 -2.224 -8.147 1.00 96.81 201 HIS A CA 1
ATOM 1624 C C . HIS A 1 201 ? -5.444 -2.204 -7.212 1.00 96.81 201 HIS A C 1
ATOM 1626 O O . HIS A 1 201 ? -4.739 -1.198 -7.098 1.00 96.81 201 HIS A O 1
ATOM 1632 N N . LEU A 1 202 ? -5.108 -3.369 -6.651 1.00 97.88 202 LEU A N 1
ATOM 1633 C CA . LEU A 1 202 ? -3.929 -3.656 -5.819 1.00 97.88 202 LEU A CA 1
ATOM 1634 C C . LEU A 1 202 ? -2.617 -3.746 -6.622 1.00 97.88 202 LEU A C 1
ATOM 1636 O O . LEU A 1 202 ? -1.609 -4.224 -6.100 1.00 97.88 202 LEU A O 1
ATOM 1640 N N . TRP A 1 203 ? -2.604 -3.264 -7.870 1.00 97.56 203 TRP A N 1
ATOM 1641 C CA . TRP A 1 203 ? -1.512 -3.416 -8.837 1.00 97.56 203 TRP A CA 1
ATOM 1642 C C . TRP A 1 203 ? -0.120 -3.219 -8.237 1.00 97.56 203 TRP A C 1
ATOM 1644 O O . TRP A 1 203 ? 0.737 -4.086 -8.357 1.00 97.56 203 TRP A O 1
ATOM 1654 N N . ARG A 1 204 ? 0.125 -2.089 -7.558 1.00 95.62 204 ARG A N 1
ATOM 1655 C CA . ARG A 1 204 ? 1.465 -1.780 -7.031 1.00 95.62 204 ARG A CA 1
ATOM 1656 C C . ARG A 1 204 ? 1.910 -2.765 -5.951 1.00 95.62 204 ARG A C 1
ATOM 1658 O O . ARG A 1 204 ? 3.089 -3.103 -5.907 1.00 95.62 204 ARG A O 1
ATOM 1665 N N . ALA A 1 205 ? 0.990 -3.216 -5.097 1.00 97.88 205 ALA A N 1
ATOM 1666 C CA . ALA A 1 205 ? 1.280 -4.206 -4.062 1.00 97.88 205 ALA A CA 1
ATOM 1667 C C . ALA A 1 205 ? 1.518 -5.591 -4.680 1.00 97.88 205 ALA A C 1
ATOM 1669 O O . ALA A 1 205 ? 2.478 -6.264 -4.310 1.00 97.88 205 ALA A O 1
ATOM 1670 N N . ALA A 1 206 ? 0.700 -5.976 -5.665 1.00 98.69 206 ALA A N 1
ATOM 1671 C CA . ALA A 1 206 ? 0.864 -7.214 -6.419 1.00 98.69 206 ALA A CA 1
ATOM 1672 C C . ALA A 1 206 ? 2.194 -7.258 -7.180 1.00 98.69 206 ALA A C 1
ATOM 1674 O O . ALA A 1 206 ? 2.958 -8.213 -7.041 1.00 98.69 206 ALA A O 1
ATOM 1675 N N . LEU A 1 207 ? 2.528 -6.184 -7.898 1.00 98.62 207 LEU A N 1
ATOM 1676 C CA . LEU A 1 207 ? 3.780 -6.084 -8.636 1.00 98.62 207 LEU A CA 1
ATOM 1677 C C . LEU A 1 207 ? 4.986 -6.088 -7.700 1.00 98.62 207 LEU A C 1
ATOM 1679 O O . LEU A 1 207 ? 5.973 -6.753 -7.995 1.00 98.62 207 LEU A O 1
ATOM 1683 N N . ALA A 1 208 ? 4.913 -5.401 -6.554 1.00 97.88 208 ALA A N 1
ATOM 1684 C CA . ALA A 1 208 ? 5.977 -5.446 -5.553 1.00 97.88 208 ALA A CA 1
ATOM 1685 C C . ALA A 1 208 ? 6.181 -6.870 -5.023 1.00 97.88 208 ALA A C 1
ATOM 1687 O O . ALA A 1 208 ? 7.318 -7.334 -4.940 1.00 97.88 208 ALA A O 1
ATOM 1688 N N . TYR A 1 209 ? 5.087 -7.580 -4.723 1.00 98.56 209 TYR A N 1
ATOM 1689 C CA . TYR A 1 209 ? 5.146 -8.957 -4.247 1.00 98.56 209 TYR A CA 1
ATOM 1690 C C . TYR A 1 209 ? 5.810 -9.885 -5.270 1.00 98.56 209 TYR A C 1
ATOM 1692 O O . TYR A 1 209 ? 6.764 -10.592 -4.938 1.00 98.56 209 TYR A O 1
ATOM 1700 N N . TYR A 1 210 ? 5.332 -9.826 -6.515 1.00 98.62 210 TYR A N 1
ATOM 1701 C CA . TYR A 1 210 ? 5.851 -10.596 -7.642 1.00 98.62 210 TYR A CA 1
ATOM 1702 C C . TYR A 1 210 ? 7.326 -10.278 -7.914 1.00 98.62 210 TYR A C 1
ATOM 1704 O O . TYR A 1 210 ? 8.154 -11.178 -8.027 1.00 98.62 210 TYR A O 1
ATOM 1712 N N . THR A 1 211 ? 7.682 -8.992 -7.946 1.00 98.44 211 THR A N 1
ATOM 1713 C CA . THR A 1 211 ? 9.056 -8.542 -8.209 1.00 98.44 211 THR A CA 1
ATOM 1714 C C . THR A 1 211 ? 10.020 -9.034 -7.136 1.00 98.44 211 THR A C 1
ATOM 1716 O O . THR A 1 211 ? 11.106 -9.502 -7.465 1.00 98.44 211 THR A O 1
ATOM 1719 N N . CYS A 1 212 ? 9.640 -8.967 -5.855 1.00 97.62 212 CYS A N 1
ATOM 1720 C CA . CYS A 1 212 ? 10.462 -9.498 -4.768 1.00 97.62 212 CYS A CA 1
ATOM 1721 C C . CYS A 1 212 ? 10.736 -10.996 -4.939 1.00 97.62 212 CYS A C 1
ATOM 1723 O O . CYS A 1 212 ? 11.877 -11.418 -4.760 1.00 97.62 212 CYS A O 1
ATOM 1725 N N . TYR A 1 213 ? 9.727 -11.779 -5.331 1.00 98.00 213 TYR A N 1
ATOM 1726 C CA . TYR A 1 213 ? 9.907 -13.199 -5.621 1.00 98.00 213 TYR A CA 1
ATOM 1727 C C . TYR A 1 213 ? 10.859 -13.418 -6.804 1.00 98.00 213 TYR A C 1
ATOM 1729 O O . TYR A 1 213 ? 11.881 -14.090 -6.653 1.00 98.00 213 TYR A O 1
ATOM 1737 N N . MET A 1 214 ? 10.609 -12.769 -7.944 1.00 98.31 214 MET A N 1
ATOM 1738 C CA . MET A 1 214 ? 11.448 -12.909 -9.142 1.00 98.31 214 MET A CA 1
ATOM 1739 C C . MET A 1 214 ? 12.891 -12.430 -8.931 1.00 98.31 214 MET A C 1
ATOM 1741 O O . MET A 1 214 ? 13.825 -13.030 -9.460 1.00 98.31 214 MET A O 1
ATOM 1745 N N . ALA A 1 215 ? 13.116 -11.411 -8.096 1.00 97.75 215 ALA A N 1
ATOM 1746 C CA . ALA A 1 215 ? 14.457 -10.937 -7.756 1.00 97.75 215 ALA A CA 1
ATOM 1747 C C . ALA A 1 215 ? 15.331 -12.030 -7.117 1.00 97.75 215 ALA A C 1
ATOM 1749 O O . ALA A 1 215 ? 16.547 -12.040 -7.321 1.00 97.75 215 ALA A O 1
ATOM 1750 N N . THR A 1 216 ? 14.731 -12.981 -6.388 1.00 95.94 216 THR A N 1
ATOM 1751 C CA . THR A 1 216 ? 15.456 -14.129 -5.814 1.00 95.94 216 THR A CA 1
ATOM 1752 C C . THR A 1 216 ? 15.951 -15.131 -6.854 1.00 95.94 216 THR A C 1
ATOM 1754 O O . THR A 1 216 ? 16.772 -15.975 -6.513 1.00 95.94 216 THR A O 1
ATOM 1757 N N . GLN A 1 217 ? 15.499 -15.007 -8.106 1.00 96.75 217 GLN A N 1
ATOM 1758 C CA . GLN A 1 217 ? 15.798 -15.924 -9.208 1.00 96.75 217 GLN A CA 1
ATOM 1759 C C . GLN A 1 217 ? 16.603 -15.267 -10.343 1.00 96.75 217 GLN A C 1
ATOM 1761 O O . GLN A 1 217 ? 17.147 -15.965 -11.192 1.00 96.75 217 GLN A O 1
ATOM 1766 N N . MET A 1 218 ? 16.694 -13.935 -10.373 1.00 97.50 218 MET A N 1
ATOM 1767 C CA . MET A 1 218 ? 17.217 -13.171 -11.515 1.00 97.50 218 MET A CA 1
ATOM 1768 C C . MET A 1 218 ? 18.306 -12.177 -11.099 1.00 97.50 218 MET A C 1
ATOM 1770 O O . MET A 1 218 ? 18.330 -11.727 -9.951 1.00 97.50 218 MET A O 1
ATOM 1774 N N . SER A 1 219 ? 19.184 -11.798 -12.035 1.00 96.62 219 SER A N 1
ATOM 1775 C CA . SER A 1 219 ? 20.032 -10.600 -11.915 1.00 96.62 219 SER A CA 1
ATOM 1776 C C . SER A 1 219 ? 19.183 -9.321 -11.988 1.00 96.62 219 SER A C 1
ATOM 1778 O O . SER A 1 219 ? 17.965 -9.382 -12.173 1.00 96.62 219 SER A O 1
ATOM 1780 N N . PHE A 1 220 ? 19.781 -8.147 -11.780 1.00 95.38 220 PHE A N 1
ATOM 1781 C CA . PHE A 1 220 ? 19.057 -6.877 -11.870 1.00 95.38 220 PHE A CA 1
ATOM 1782 C C . PHE A 1 220 ? 18.579 -6.600 -13.293 1.00 95.38 220 PHE A C 1
ATOM 1784 O O . PHE A 1 220 ? 17.404 -6.310 -13.486 1.00 95.38 220 PHE A O 1
ATOM 1791 N N . SER A 1 221 ? 19.473 -6.727 -14.271 1.00 94.44 221 SER A N 1
ATOM 1792 C CA . SER A 1 221 ? 19.175 -6.542 -15.694 1.00 94.44 221 SER A CA 1
ATOM 1793 C C . SER A 1 221 ? 18.105 -7.522 -16.183 1.00 94.44 221 SER A C 1
ATOM 1795 O O . SER A 1 221 ? 17.105 -7.100 -16.755 1.00 94.44 221 SER A O 1
ATOM 1797 N N . ALA A 1 222 ? 18.234 -8.812 -15.849 1.00 96.62 222 ALA A N 1
ATOM 1798 C CA . ALA A 1 222 ? 17.236 -9.818 -16.214 1.00 96.62 222 ALA A CA 1
ATOM 1799 C C . ALA A 1 222 ? 15.866 -9.542 -15.574 1.00 96.62 222 ALA A C 1
ATOM 1801 O O . ALA A 1 222 ? 14.836 -9.720 -16.219 1.00 96.62 222 ALA A O 1
ATOM 1802 N N . LEU A 1 223 ? 15.837 -9.084 -14.316 1.00 97.25 223 LEU A N 1
ATOM 1803 C CA . LEU A 1 223 ? 14.594 -8.677 -13.661 1.00 97.25 223 LEU A CA 1
ATOM 1804 C C . LEU A 1 223 ? 13.985 -7.440 -14.335 1.00 97.25 223 LEU A C 1
ATOM 1806 O O . LEU A 1 223 ? 12.779 -7.412 -14.558 1.00 97.25 223 LEU A O 1
ATOM 1810 N N . PHE A 1 224 ? 14.800 -6.441 -14.673 1.00 95.50 224 PHE A N 1
ATOM 1811 C CA . PHE A 1 224 ? 14.363 -5.216 -15.344 1.00 95.50 224 PHE A CA 1
ATOM 1812 C C . PHE A 1 224 ? 13.685 -5.514 -16.686 1.00 95.50 224 PHE A C 1
ATOM 1814 O O . PHE A 1 224 ? 12.581 -5.024 -16.938 1.00 95.50 224 PHE A O 1
ATOM 1821 N N . ASP A 1 225 ? 14.298 -6.375 -17.498 1.00 95.31 225 ASP A N 1
ATOM 1822 C CA . ASP A 1 225 ? 13.728 -6.826 -18.769 1.00 95.31 225 ASP A CA 1
ATOM 1823 C C . ASP A 1 225 ? 12.463 -7.661 -18.546 1.00 95.31 225 ASP A C 1
ATOM 1825 O O . ASP A 1 225 ? 11.449 -7.457 -19.214 1.00 95.31 225 ASP A O 1
ATOM 1829 N N . HIS A 1 226 ? 12.470 -8.552 -17.550 1.00 97.50 226 HIS A N 1
ATOM 1830 C CA . HIS A 1 226 ? 11.306 -9.374 -17.207 1.00 97.50 226 HIS A CA 1
ATOM 1831 C C . HIS A 1 226 ? 10.088 -8.532 -16.806 1.00 97.50 226 HIS A C 1
ATOM 1833 O O . HIS A 1 226 ? 8.955 -8.869 -17.155 1.00 97.50 226 HIS A O 1
ATOM 1839 N N . LEU A 1 227 ? 10.294 -7.410 -16.109 1.00 97.31 227 LEU A N 1
ATOM 1840 C CA . LEU A 1 227 ? 9.212 -6.503 -15.719 1.00 97.31 227 LEU A CA 1
ATOM 1841 C C . LEU A 1 227 ? 8.609 -5.712 -16.892 1.00 97.31 227 LEU A C 1
ATOM 1843 O O . LEU A 1 227 ? 7.521 -5.159 -16.721 1.00 97.31 227 LEU A O 1
ATOM 1847 N N . ALA A 1 228 ? 9.230 -5.702 -18.081 1.00 95.81 228 ALA A N 1
ATOM 1848 C CA . ALA A 1 228 ? 8.679 -5.056 -19.283 1.00 95.81 228 ALA A CA 1
ATOM 1849 C C . ALA A 1 228 ? 7.313 -5.620 -19.701 1.00 95.81 228 ALA A C 1
ATOM 1851 O O . ALA A 1 228 ? 6.543 -4.959 -20.388 1.00 95.81 228 ALA A O 1
ATOM 1852 N N . ARG A 1 229 ? 6.975 -6.832 -19.246 1.00 96.44 229 ARG A N 1
ATOM 1853 C CA . ARG A 1 229 ? 5.657 -7.436 -19.475 1.00 96.44 229 ARG A CA 1
ATOM 1854 C C . ARG A 1 229 ? 4.522 -6.815 -18.654 1.00 96.44 229 ARG A C 1
ATOM 1856 O O . ARG A 1 229 ? 3.362 -7.093 -18.934 1.00 96.44 229 ARG A O 1
ATOM 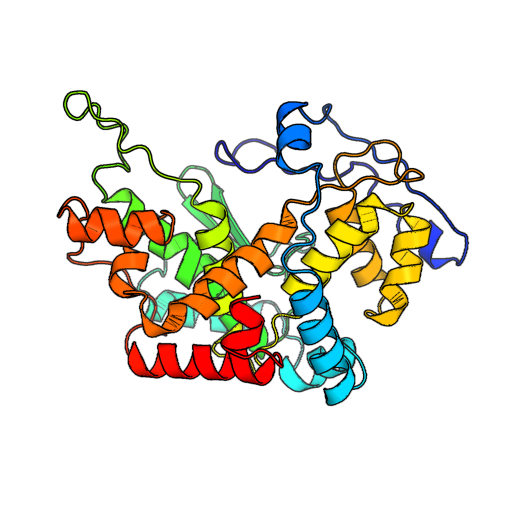1863 N N . PHE A 1 230 ? 4.855 -6.046 -17.617 1.00 97.69 230 PHE A N 1
ATOM 1864 C CA . PHE A 1 230 ? 3.889 -5.392 -16.732 1.00 97.69 230 PHE A CA 1
ATOM 1865 C C . PHE A 1 230 ? 3.984 -3.865 -16.791 1.00 97.69 230 PHE A C 1
ATOM 1867 O O . PHE A 1 230 ? 2.975 -3.196 -16.593 1.00 97.69 230 PHE A O 1
ATOM 1874 N N . LEU A 1 231 ? 5.179 -3.317 -17.027 1.00 95.25 231 LEU A N 1
ATOM 1875 C CA . LEU A 1 231 ? 5.451 -1.881 -17.019 1.00 95.25 231 LEU A CA 1
ATOM 1876 C C . LEU A 1 231 ? 6.149 -1.466 -18.313 1.00 95.25 231 LEU A C 1
ATOM 1878 O O . LEU A 1 231 ? 7.232 -1.971 -18.618 1.00 95.25 231 LEU A O 1
ATOM 1882 N N . GLU A 1 232 ? 5.567 -0.509 -19.028 1.00 94.12 232 GLU A N 1
ATOM 1883 C CA . GLU A 1 232 ? 6.177 0.076 -20.224 1.00 94.12 232 GLU A CA 1
ATOM 1884 C C . GLU A 1 232 ? 7.292 1.045 -19.811 1.00 94.12 232 GLU A C 1
ATOM 1886 O O . GLU A 1 232 ? 8.412 1.003 -20.337 1.00 94.12 232 GLU A O 1
ATOM 1891 N N . ASP A 1 233 ? 7.016 1.848 -18.783 1.00 90.50 233 ASP A N 1
ATOM 1892 C CA . ASP A 1 233 ? 7.916 2.872 -18.272 1.00 90.50 233 ASP A CA 1
ATOM 1893 C C . ASP A 1 233 ? 9.204 2.269 -17.652 1.00 90.50 233 ASP A C 1
ATOM 1895 O O . ASP A 1 233 ? 9.139 1.563 -16.632 1.00 90.50 233 ASP A O 1
ATOM 1899 N N . PRO A 1 234 ? 10.397 2.511 -18.239 1.00 89.94 234 PRO A N 1
ATOM 1900 C CA . PRO A 1 234 ? 11.667 2.011 -17.705 1.00 89.94 234 PRO A CA 1
ATOM 1901 C C . PRO A 1 234 ? 11.974 2.574 -16.314 1.00 89.94 234 PRO A C 1
ATOM 1903 O O . PRO A 1 234 ? 12.579 1.889 -15.487 1.00 89.94 234 PRO A O 1
ATOM 1906 N N . ASP A 1 235 ? 11.496 3.778 -16.021 1.00 87.56 235 ASP A N 1
ATOM 1907 C CA . ASP A 1 235 ? 11.705 4.450 -14.749 1.00 87.56 235 ASP A CA 1
ATOM 1908 C C . ASP A 1 235 ? 11.038 3.691 -13.603 1.00 87.56 235 ASP A C 1
ATOM 1910 O O . ASP A 1 235 ? 11.665 3.373 -12.586 1.00 87.56 235 ASP A O 1
ATOM 1914 N N . SER A 1 236 ? 9.776 3.325 -13.811 1.00 89.50 236 SER A N 1
ATOM 1915 C CA . SER A 1 236 ? 9.020 2.473 -12.906 1.00 89.50 236 SER A CA 1
ATOM 1916 C C . SER A 1 236 ? 9.666 1.093 -12.760 1.00 89.50 236 SER A C 1
ATOM 1918 O O . SER A 1 236 ? 9.779 0.590 -11.639 1.00 89.50 236 SER A O 1
ATOM 1920 N N . ARG A 1 237 ? 10.133 0.474 -13.855 1.00 93.00 237 ARG A N 1
ATOM 1921 C CA . ARG A 1 237 ? 10.826 -0.829 -13.799 1.00 93.00 237 ARG A CA 1
ATOM 1922 C C . ARG A 1 237 ? 12.084 -0.772 -12.943 1.00 93.00 237 ARG A C 1
ATOM 1924 O O . ARG A 1 237 ? 12.278 -1.645 -12.091 1.00 93.00 237 ARG A O 1
ATOM 1931 N N . TRP A 1 238 ? 12.900 0.265 -13.123 1.00 91.56 238 TRP A N 1
ATOM 1932 C CA . TRP A 1 238 ? 14.094 0.500 -12.316 1.00 91.56 238 TRP A CA 1
ATOM 1933 C C . TRP A 1 238 ? 13.746 0.603 -10.830 1.00 91.56 238 TRP A C 1
ATOM 1935 O O . TRP A 1 238 ? 14.362 -0.078 -10.009 1.00 91.56 238 TRP A O 1
ATOM 1945 N N . ASP A 1 239 ? 12.724 1.387 -10.479 1.00 89.81 239 ASP A N 1
ATOM 1946 C CA . ASP A 1 239 ? 12.296 1.570 -9.091 1.00 89.81 239 ASP A CA 1
ATOM 1947 C C . ASP A 1 239 ? 11.882 0.249 -8.428 1.00 89.81 239 ASP A C 1
ATOM 1949 O O . ASP A 1 239 ? 12.269 -0.025 -7.286 1.00 89.81 239 ASP A O 1
ATOM 1953 N N . PHE A 1 240 ? 11.129 -0.601 -9.132 1.00 94.31 240 PHE A N 1
ATOM 1954 C CA . PHE A 1 240 ? 10.752 -1.924 -8.625 1.00 94.31 240 PHE A CA 1
ATOM 1955 C C . PHE A 1 240 ? 11.973 -2.842 -8.458 1.00 94.31 240 PHE A C 1
ATOM 1957 O O . PHE A 1 240 ? 12.120 -3.466 -7.401 1.00 94.31 240 PHE A O 1
ATOM 1964 N N . CYS A 1 241 ? 12.888 -2.875 -9.432 1.00 94.75 241 CYS A N 1
ATOM 1965 C CA . CYS A 1 241 ? 14.121 -3.665 -9.348 1.00 94.75 241 CYS A CA 1
ATOM 1966 C C . CYS A 1 241 ? 15.016 -3.205 -8.192 1.00 94.75 241 CYS A C 1
ATOM 1968 O O . CYS A 1 241 ? 15.476 -4.022 -7.391 1.00 94.75 241 CYS A O 1
ATOM 1970 N N . MET A 1 242 ? 15.218 -1.891 -8.054 1.00 91.69 242 MET A N 1
ATOM 1971 C CA . MET A 1 242 ? 16.006 -1.294 -6.979 1.00 91.69 242 MET A CA 1
ATOM 1972 C C . MET A 1 242 ? 15.415 -1.653 -5.621 1.00 91.69 242 MET A C 1
ATOM 1974 O O . MET A 1 242 ? 16.128 -2.166 -4.760 1.00 91.69 242 MET A O 1
ATOM 1978 N N . ARG A 1 243 ? 14.103 -1.484 -5.429 1.00 91.62 243 ARG A N 1
ATOM 1979 C CA . ARG A 1 243 ? 13.443 -1.827 -4.159 1.00 91.62 243 ARG A CA 1
ATOM 1980 C C . ARG A 1 243 ? 13.535 -3.311 -3.824 1.00 91.62 243 ARG A C 1
ATOM 1982 O O . ARG A 1 243 ? 13.725 -3.639 -2.652 1.00 91.62 243 ARG A O 1
ATOM 1989 N N . ALA A 1 244 ? 13.425 -4.181 -4.826 1.00 94.81 244 ALA A N 1
ATOM 1990 C CA . ALA A 1 244 ? 13.496 -5.624 -4.648 1.00 94.81 244 ALA A CA 1
ATOM 1991 C C . ALA A 1 244 ? 14.924 -6.145 -4.456 1.00 94.81 244 ALA A C 1
ATOM 1993 O O . ALA A 1 244 ? 15.080 -7.202 -3.859 1.00 94.81 244 ALA A O 1
ATOM 1994 N N . LYS A 1 245 ? 15.964 -5.430 -4.907 1.00 93.69 245 LYS A N 1
ATOM 1995 C CA . LYS A 1 245 ? 17.376 -5.839 -4.758 1.00 93.69 245 LYS A CA 1
ATOM 1996 C C . LYS A 1 245 ? 18.186 -4.996 -3.776 1.00 93.69 245 LYS A C 1
ATOM 1998 O O . LYS A 1 245 ? 19.350 -5.307 -3.521 1.00 93.69 245 LYS A O 1
ATOM 2003 N N . ARG A 1 246 ? 17.601 -3.951 -3.186 1.00 90.44 246 ARG A N 1
ATOM 2004 C CA . ARG A 1 246 ? 18.310 -3.097 -2.230 1.00 90.44 246 ARG A CA 1
ATOM 2005 C C . ARG A 1 246 ? 18.842 -3.885 -1.038 1.00 90.44 246 ARG A C 1
ATOM 2007 O O . ARG A 1 246 ? 18.218 -4.801 -0.525 1.00 90.44 246 ARG A O 1
ATOM 2014 N N . GLY A 1 247 ? 20.002 -3.478 -0.568 1.00 88.25 247 GLY A N 1
ATOM 2015 C CA . GLY A 1 247 ? 20.797 -4.135 0.451 1.00 88.25 247 GLY A CA 1
ATOM 2016 C C . GLY A 1 247 ? 21.856 -5.069 -0.125 1.00 88.25 247 GLY A C 1
ATOM 2017 O O . GLY A 1 247 ? 22.899 -5.221 0.507 1.00 88.25 247 GLY A O 1
ATOM 2018 N N . LEU A 1 248 ? 21.640 -5.656 -1.306 1.00 90.50 248 LEU A N 1
ATOM 2019 C CA . LEU A 1 248 ? 22.657 -6.457 -1.994 1.00 90.50 248 LEU A CA 1
ATOM 2020 C C . LEU A 1 248 ? 23.740 -5.548 -2.561 1.00 90.50 248 LEU A C 1
ATOM 2022 O O . LEU A 1 248 ? 23.409 -4.525 -3.139 1.00 90.50 248 LEU A O 1
ATOM 2026 N N . THR A 1 249 ? 25.012 -5.924 -2.439 1.00 91.12 249 THR A N 1
ATOM 2027 C CA . THR A 1 249 ? 26.114 -5.199 -3.098 1.00 91.12 249 THR A CA 1
ATOM 2028 C C . THR A 1 249 ? 26.253 -5.615 -4.562 1.00 91.12 249 THR A C 1
ATOM 2030 O O . THR A 1 249 ? 26.371 -4.763 -5.437 1.00 91.12 249 THR A O 1
ATOM 2033 N N . ASP A 1 250 ? 26.212 -6.924 -4.821 1.00 92.94 250 ASP A N 1
ATOM 2034 C CA . ASP A 1 250 ? 26.302 -7.496 -6.163 1.00 92.94 250 ASP A CA 1
ATOM 2035 C C . ASP A 1 250 ? 24.914 -7.897 -6.657 1.00 92.94 250 ASP A C 1
ATOM 2037 O O . ASP A 1 250 ? 24.313 -8.853 -6.163 1.00 92.94 250 ASP A O 1
ATOM 2041 N N . THR A 1 251 ? 24.394 -7.130 -7.614 1.00 94.44 251 THR A N 1
ATOM 2042 C CA . THR A 1 251 ? 23.051 -7.333 -8.168 1.00 94.44 251 THR A CA 1
ATOM 2043 C C . THR A 1 251 ? 23.042 -8.194 -9.431 1.00 94.44 251 THR A C 1
ATOM 2045 O O . THR A 1 251 ? 21.961 -8.539 -9.910 1.00 94.44 251 THR A O 1
ATOM 2048 N N . SER A 1 252 ? 24.216 -8.618 -9.921 1.00 94.50 252 SER A N 1
ATOM 2049 C CA . SER A 1 252 ? 24.325 -9.599 -11.013 1.00 94.50 252 SER A CA 1
ATOM 2050 C C . SER A 1 252 ? 23.863 -10.993 -10.583 1.00 94.50 252 SER A C 1
ATOM 2052 O O . SER A 1 252 ? 23.551 -11.852 -11.405 1.00 94.50 252 SER A O 1
ATOM 2054 N N . ARG A 1 253 ? 23.773 -11.219 -9.268 1.00 94.31 253 ARG A N 1
ATOM 2055 C CA . ARG A 1 253 ? 23.357 -12.486 -8.677 1.00 94.31 253 ARG A CA 1
ATOM 2056 C C . ARG A 1 253 ? 21.878 -12.482 -8.267 1.00 94.31 253 ARG A C 1
ATOM 2058 O O . ARG A 1 253 ? 21.341 -11.442 -7.860 1.00 94.31 253 ARG A O 1
ATOM 2065 N N . PRO A 1 254 ? 21.226 -13.660 -8.295 1.00 95.56 254 PRO A N 1
ATOM 2066 C CA . PRO A 1 254 ? 19.927 -13.848 -7.667 1.00 95.56 254 PRO A CA 1
ATOM 2067 C C . PRO A 1 254 ? 19.961 -13.498 -6.176 1.00 95.56 254 PRO A C 1
ATOM 2069 O O . PRO A 1 254 ? 20.934 -13.768 -5.470 1.00 95.56 254 PRO A O 1
ATOM 2072 N N . GLY A 1 255 ? 18.884 -12.876 -5.708 1.00 93.75 255 GLY A N 1
ATOM 2073 C CA . GLY A 1 255 ? 18.738 -12.405 -4.337 1.00 93.75 255 GLY A CA 1
ATOM 2074 C C . GLY A 1 255 ? 17.788 -11.219 -4.271 1.00 93.75 255 GLY A C 1
ATOM 2075 O O . GLY A 1 255 ? 17.700 -10.429 -5.216 1.00 93.75 255 GLY A O 1
ATOM 2076 N N . GLY A 1 256 ? 17.097 -11.070 -3.143 1.00 92.12 256 GLY A N 1
ATOM 2077 C CA . GLY A 1 256 ? 16.151 -9.979 -2.963 1.00 92.12 256 GLY A CA 1
ATOM 2078 C C . GLY A 1 256 ? 16.033 -9.490 -1.526 1.00 92.12 256 GLY A C 1
ATOM 2079 O O . GLY A 1 256 ? 16.439 -10.151 -0.575 1.00 92.12 256 GLY A O 1
ATOM 2080 N N . PHE A 1 257 ? 15.452 -8.307 -1.390 1.00 92.44 257 PHE A N 1
ATOM 2081 C CA . PHE A 1 257 ? 14.995 -7.696 -0.157 1.00 92.44 257 PHE A CA 1
ATOM 2082 C C . PHE A 1 257 ? 13.470 -7.598 -0.204 1.00 92.44 257 PHE A C 1
ATOM 2084 O O . PHE A 1 257 ? 12.870 -6.617 -0.640 1.00 92.44 257 PHE A O 1
ATOM 2091 N N . CYS A 1 258 ? 12.838 -8.662 0.266 1.00 92.69 258 CYS A N 1
ATOM 2092 C CA . CYS A 1 258 ? 11.428 -8.993 0.113 1.00 92.69 258 CYS A CA 1
ATOM 2093 C C . CYS A 1 258 ? 10.522 -8.298 1.135 1.00 92.69 258 CYS A C 1
ATOM 2095 O O . CYS A 1 258 ? 9.410 -8.742 1.409 1.00 92.69 258 CYS A O 1
ATOM 2097 N N . LYS A 1 259 ? 10.982 -7.180 1.711 1.00 91.19 259 LYS A N 1
ATOM 2098 C CA . LYS A 1 259 ? 10.212 -6.397 2.685 1.00 91.19 259 LYS A CA 1
ATOM 2099 C C . LYS A 1 259 ? 8.861 -5.962 2.107 1.00 91.19 259 LYS A C 1
ATOM 2101 O O . LYS A 1 259 ? 7.855 -6.003 2.808 1.00 91.19 259 LYS A O 1
ATOM 2106 N N . ASP A 1 260 ? 8.837 -5.578 0.836 1.00 93.19 260 ASP A N 1
ATOM 2107 C CA . ASP A 1 260 ? 7.646 -5.022 0.195 1.00 93.19 260 ASP A CA 1
ATOM 2108 C C . ASP A 1 260 ? 6.576 -6.090 -0.124 1.00 93.19 260 ASP A C 1
ATOM 2110 O O . ASP A 1 260 ? 5.445 -5.739 -0.449 1.00 93.19 260 ASP A O 1
ATOM 2114 N N . GLN A 1 261 ? 6.851 -7.387 0.077 1.00 95.88 261 GLN A N 1
ATOM 2115 C CA . GLN A 1 261 ? 5.802 -8.414 0.022 1.00 95.88 261 GLN A CA 1
ATOM 2116 C C . GLN A 1 261 ? 4.713 -8.188 1.087 1.00 95.88 261 GLN A C 1
ATOM 2118 O O . GLN A 1 261 ? 3.557 -8.552 0.875 1.00 95.88 261 GLN A O 1
ATOM 2123 N N . MET A 1 262 ? 5.040 -7.514 2.201 1.00 95.25 262 MET A N 1
ATOM 2124 C CA . MET A 1 262 ? 4.083 -7.284 3.288 1.00 95.25 262 MET A CA 1
ATOM 2125 C C . MET A 1 262 ? 2.865 -6.444 2.880 1.00 95.25 262 MET A C 1
ATOM 2127 O O . MET A 1 262 ? 1.818 -6.588 3.505 1.00 95.25 262 MET A O 1
ATOM 2131 N N . TYR A 1 263 ? 2.986 -5.596 1.850 1.00 97.50 263 TYR A N 1
ATOM 2132 C CA . TYR A 1 263 ? 1.876 -4.772 1.362 1.00 97.50 263 TYR A CA 1
ATOM 2133 C C . TYR A 1 263 ? 0.734 -5.648 0.840 1.00 97.50 263 TYR A C 1
ATOM 2135 O O . TYR A 1 263 ? -0.399 -5.525 1.304 1.00 97.50 263 TYR A O 1
ATOM 2143 N N . LEU A 1 264 ? 1.039 -6.581 -0.072 1.00 98.44 264 LEU A N 1
ATOM 2144 C CA . LEU A 1 264 ? 0.035 -7.500 -0.605 1.00 98.44 264 LEU A CA 1
ATOM 2145 C C . LEU A 1 264 ? -0.392 -8.518 0.453 1.00 98.44 264 LEU A C 1
ATOM 2147 O O . LEU A 1 264 ? -1.587 -8.686 0.665 1.00 98.44 264 LEU A O 1
ATOM 2151 N N . THR A 1 265 ? 0.56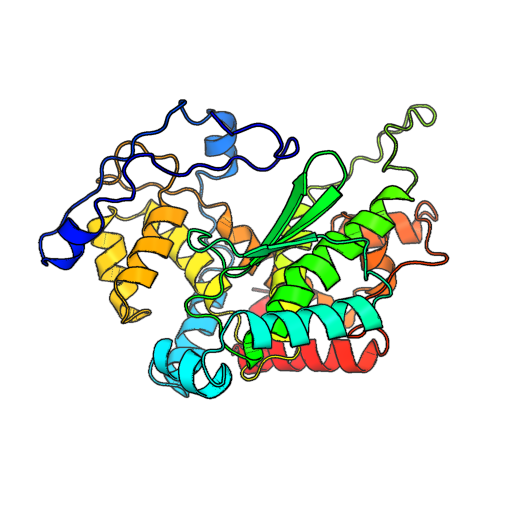0 -9.140 1.160 1.00 97.31 265 THR A N 1
ATOM 2152 C CA . THR A 1 265 ? 0.268 -10.102 2.237 1.00 97.31 265 THR A CA 1
ATOM 2153 C C . THR A 1 265 ? -0.735 -9.529 3.235 1.00 97.31 265 THR A C 1
ATOM 2155 O O . THR A 1 265 ? -1.742 -10.162 3.553 1.00 97.31 265 THR A O 1
ATOM 2158 N N . GLY A 1 266 ? -0.484 -8.312 3.719 1.00 97.69 266 GLY A N 1
ATOM 2159 C CA . GLY A 1 266 ? -1.361 -7.651 4.671 1.00 97.69 266 GLY A CA 1
ATOM 2160 C C . GLY A 1 266 ? -2.722 -7.308 4.073 1.00 97.69 266 GLY A C 1
ATOM 2161 O O . GLY A 1 266 ? -3.742 -7.531 4.724 1.00 97.69 266 GLY A O 1
ATOM 2162 N N . ALA A 1 267 ? -2.748 -6.799 2.837 1.00 98.56 267 ALA A N 1
ATOM 2163 C CA . ALA A 1 267 ? -3.988 -6.446 2.156 1.00 98.56 267 ALA A CA 1
ATOM 2164 C C . ALA A 1 267 ? -4.881 -7.680 1.955 1.00 98.56 267 ALA A C 1
ATOM 21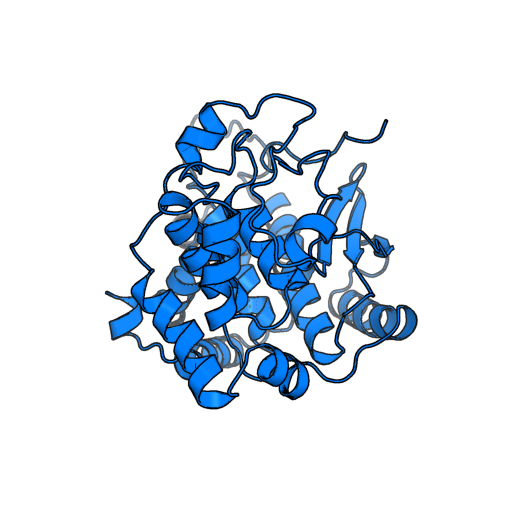66 O O . ALA A 1 267 ? -6.039 -7.671 2.359 1.00 98.56 267 ALA A O 1
ATOM 2167 N N . LEU A 1 268 ? -4.338 -8.782 1.430 1.00 98.50 268 LEU A N 1
ATOM 2168 C CA . LEU A 1 268 ? -5.091 -10.026 1.251 1.00 98.50 268 LEU A CA 1
ATOM 2169 C C . LEU A 1 268 ? -5.576 -10.596 2.591 1.00 98.50 268 LEU A C 1
ATOM 2171 O O . LEU A 1 268 ? -6.707 -11.063 2.673 1.00 98.50 268 LEU A O 1
ATOM 2175 N N . THR A 1 269 ? -4.785 -10.478 3.663 1.00 97.38 269 THR A N 1
ATOM 2176 C CA . THR A 1 269 ? -5.208 -10.906 5.009 1.00 97.38 269 THR A CA 1
ATOM 2177 C C . THR A 1 269 ? -6.414 -10.103 5.511 1.00 97.38 269 THR A C 1
ATOM 2179 O O . THR A 1 269 ? -7.373 -10.680 6.028 1.00 97.38 269 THR A O 1
ATOM 2182 N N . VAL A 1 270 ? -6.401 -8.775 5.338 1.00 98.06 270 VAL A N 1
ATOM 2183 C CA . VAL A 1 270 ? -7.538 -7.913 5.700 1.00 98.06 270 VAL A CA 1
ATOM 2184 C C . VAL A 1 270 ? -8.753 -8.228 4.824 1.00 98.06 270 VAL A C 1
ATOM 2186 O O . VAL A 1 270 ? -9.848 -8.386 5.355 1.00 98.06 270 VAL A O 1
ATOM 2189 N N . LEU A 1 271 ? -8.575 -8.368 3.505 1.00 98.38 271 LEU A N 1
ATOM 2190 C CA . LEU A 1 271 ? -9.669 -8.670 2.575 1.00 98.38 271 LEU A CA 1
ATOM 2191 C C . LEU A 1 271 ? -10.294 -10.043 2.842 1.00 98.38 271 LEU A C 1
ATOM 2193 O O . LEU A 1 271 ? -11.516 -10.169 2.812 1.00 98.38 271 LEU A O 1
ATOM 2197 N N . ARG A 1 272 ? -9.495 -11.057 3.179 1.00 97.81 272 ARG A N 1
ATOM 2198 C CA . ARG A 1 272 ? -9.991 -12.388 3.555 1.00 97.81 272 ARG A CA 1
ATOM 2199 C C . ARG A 1 272 ? -10.915 -12.330 4.772 1.00 97.81 272 ARG A C 1
ATOM 2201 O O . ARG A 1 272 ? -11.949 -12.983 4.786 1.00 97.81 272 ARG A O 1
ATOM 2208 N N . ARG A 1 273 ? -10.572 -11.515 5.775 1.00 97.00 273 ARG A N 1
ATOM 2209 C CA . ARG A 1 273 ? -11.332 -11.372 7.032 1.00 97.00 273 ARG A CA 1
ATOM 2210 C C . ARG A 1 273 ? -12.301 -10.185 7.035 1.00 97.00 273 ARG A C 1
ATOM 2212 O O . ARG A 1 273 ? -12.894 -9.878 8.067 1.00 97.00 273 ARG A O 1
ATOM 2219 N N . ARG A 1 274 ? -12.496 -9.499 5.901 1.00 97.12 274 ARG A N 1
ATOM 2220 C CA . ARG A 1 274 ? -13.222 -8.212 5.812 1.00 97.12 274 ARG A CA 1
ATOM 2221 C C . ARG A 1 274 ? -14.660 -8.239 6.330 1.00 97.12 274 ARG A C 1
ATOM 2223 O O . ARG A 1 274 ? -15.194 -7.185 6.661 1.00 97.12 274 ARG A O 1
ATOM 2230 N N . LYS A 1 275 ? -15.284 -9.418 6.405 1.00 95.44 275 LYS A N 1
ATOM 2231 C CA . LYS A 1 275 ? -16.645 -9.625 6.926 1.00 95.44 275 L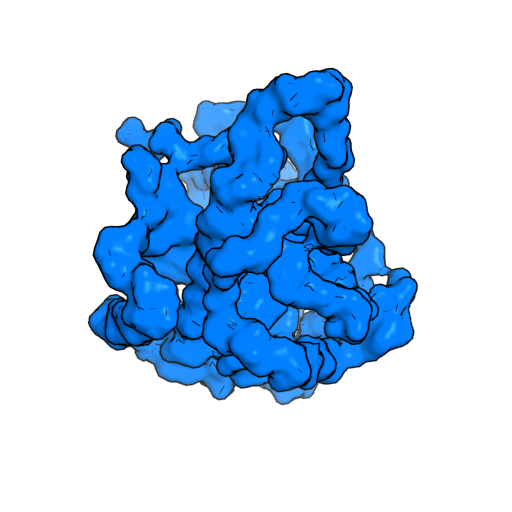YS A CA 1
ATOM 2232 C C . LYS A 1 275 ? -16.691 -9.743 8.457 1.00 95.44 275 LYS A C 1
ATOM 2234 O O . LYS A 1 275 ? -17.726 -9.483 9.053 1.00 95.44 275 LYS A O 1
ATOM 2239 N N . GLU A 1 276 ? -15.568 -10.069 9.091 1.00 95.44 276 GLU A N 1
ATOM 2240 C CA . GLU A 1 276 ? -15.470 -10.393 10.524 1.00 95.44 276 GLU A CA 1
ATOM 2241 C C . GLU A 1 276 ? -14.727 -9.319 11.328 1.00 95.44 276 GLU A C 1
ATOM 2243 O O . GLU A 1 276 ? -14.927 -9.188 12.533 1.00 95.44 276 GLU A O 1
ATOM 2248 N N . ILE A 1 277 ? -13.864 -8.534 10.671 1.00 96.88 277 ILE A N 1
ATOM 2249 C CA . ILE A 1 277 ? -13.054 -7.506 11.338 1.00 96.88 277 ILE A CA 1
ATOM 2250 C C . ILE A 1 277 ? -13.956 -6.459 11.987 1.00 96.88 277 ILE A C 1
ATOM 2252 O O . ILE A 1 277 ? -14.764 -5.844 11.302 1.00 96.88 277 ILE A O 1
ATOM 2256 N N . ASP A 1 278 ? -13.750 -6.172 13.270 1.00 95.75 278 ASP A N 1
ATOM 2257 C CA . ASP A 1 278 ? -14.226 -4.934 13.887 1.00 95.75 278 ASP A CA 1
ATOM 2258 C C . ASP A 1 278 ? -13.244 -3.802 13.558 1.00 95.75 278 ASP A C 1
ATOM 2260 O O . ASP A 1 278 ? -12.164 -3.696 14.149 1.00 95.75 278 ASP A O 1
ATOM 2264 N N . PHE A 1 279 ? -13.602 -2.956 12.590 1.00 96.44 279 PHE A N 1
ATOM 2265 C CA . PHE A 1 279 ? -12.710 -1.899 12.123 1.00 96.44 279 PHE A CA 1
ATOM 2266 C C . PHE A 1 279 ? -12.528 -0.786 13.156 1.00 96.44 279 PHE A C 1
ATOM 2268 O O . PHE A 1 279 ? -11.427 -0.237 13.270 1.00 96.44 279 PHE A O 1
ATOM 2275 N N . ARG A 1 280 ? -13.552 -0.477 13.961 1.00 93.38 280 ARG A N 1
ATOM 2276 C CA . ARG A 1 280 ? -13.417 0.498 15.054 1.00 93.38 280 ARG A CA 1
ATOM 2277 C C . ARG A 1 280 ? -12.403 0.011 16.081 1.00 93.38 280 ARG A C 1
ATOM 2279 O O . ARG A 1 280 ? -11.531 0.779 16.486 1.00 93.38 280 ARG A O 1
ATOM 2286 N N . ALA A 1 281 ? -12.471 -1.264 16.454 1.00 93.88 281 ALA A N 1
ATOM 2287 C CA . ALA A 1 281 ? -11.496 -1.886 17.339 1.00 93.88 281 ALA A CA 1
ATOM 2288 C C . ALA A 1 281 ? -10.116 -1.947 16.694 1.00 93.88 281 ALA A C 1
ATOM 2290 O O . ALA A 1 281 ? -9.136 -1.592 17.338 1.00 93.88 281 ALA A O 1
ATOM 2291 N N . LEU A 1 282 ? -10.015 -2.300 15.412 1.00 97.06 282 LEU A N 1
ATOM 2292 C CA . LEU A 1 282 ? -8.745 -2.290 14.695 1.00 97.06 282 LEU A CA 1
ATOM 2293 C C . LEU A 1 282 ? -8.074 -0.909 14.777 1.00 97.06 282 LEU A C 1
ATOM 2295 O O . LEU A 1 282 ? -6.861 -0.838 14.963 1.00 97.06 282 LEU A O 1
ATOM 2299 N N . TYR A 1 283 ? -8.835 0.187 14.725 1.00 97.50 283 TYR A N 1
ATOM 2300 C CA . TYR A 1 283 ? -8.326 1.553 14.896 1.00 97.50 283 TYR A CA 1
ATOM 2301 C C . TYR A 1 283 ? -7.826 1.907 16.308 1.00 97.50 283 TYR A C 1
ATOM 2303 O O . TYR A 1 283 ? -7.279 2.999 16.484 1.00 97.50 283 TYR A O 1
ATOM 2311 N N . MET A 1 284 ? -7.924 1.016 17.303 1.00 95.81 284 MET A N 1
ATOM 2312 C CA . MET A 1 284 ? -7.445 1.263 18.672 1.00 95.81 284 MET A CA 1
ATOM 2313 C C . MET A 1 284 ? -5.955 1.623 18.752 1.00 95.81 284 MET A C 1
ATOM 2315 O O . MET A 1 284 ? -5.531 2.335 19.666 1.00 95.81 284 MET A O 1
ATOM 2319 N N . GLY A 1 285 ? -5.138 1.133 17.819 1.00 95.50 285 GLY A N 1
ATOM 2320 C CA . GLY A 1 285 ? -3.702 1.367 17.840 1.00 95.50 285 GLY A CA 1
ATOM 2321 C C . GLY A 1 285 ? -2.943 0.630 16.746 1.00 95.50 285 GLY A C 1
ATOM 2322 O O . GLY A 1 285 ? -3.541 0.058 15.844 1.00 95.50 285 GLY A O 1
ATOM 2323 N N . LYS A 1 286 ? -1.607 0.643 16.838 1.00 94.88 286 LYS A N 1
ATOM 2324 C CA . LYS A 1 286 ? -0.731 -0.059 15.894 1.00 94.88 286 LYS A CA 1
ATOM 2325 C C . LYS A 1 286 ? -0.488 -1.482 16.410 1.00 94.88 286 LYS A C 1
ATOM 2327 O O . LYS A 1 286 ? 0.488 -1.712 17.126 1.00 94.88 286 LYS A O 1
ATOM 2332 N N . VAL A 1 287 ? -1.393 -2.399 16.090 1.00 95.69 287 VAL A N 1
ATOM 2333 C CA . VAL A 1 287 ? -1.395 -3.816 16.511 1.00 95.69 287 VAL A CA 1
ATOM 2334 C C . VAL A 1 287 ? -1.786 -4.716 15.330 1.00 95.69 287 VAL A C 1
ATOM 2336 O O . VAL A 1 287 ? -2.317 -4.203 14.342 1.00 95.69 287 VAL A O 1
ATOM 2339 N N . SER A 1 288 ? -1.493 -6.022 15.399 1.00 96.31 288 SER A N 1
ATOM 2340 C CA . SER A 1 288 ? -1.963 -6.975 14.378 1.00 96.31 288 SER A CA 1
ATOM 2341 C C . SER A 1 288 ? -3.493 -7.111 14.408 1.00 96.31 288 SER A C 1
ATOM 2343 O O . SER A 1 288 ? -4.144 -6.669 15.359 1.00 96.31 288 SER A O 1
ATOM 2345 N N . LEU A 1 289 ? -4.078 -7.712 13.365 1.00 95.94 289 LEU A N 1
ATOM 2346 C CA . LEU A 1 289 ? -5.512 -8.039 13.339 1.00 95.94 289 LEU A CA 1
ATOM 2347 C C . LEU A 1 289 ? -5.904 -8.927 14.530 1.00 95.94 289 LEU A C 1
ATOM 2349 O O . LEU A 1 289 ? -6.886 -8.638 15.211 1.00 95.94 289 LEU A O 1
ATOM 2353 N N . ASP A 1 290 ? -5.102 -9.955 14.810 1.00 95.50 290 ASP A N 1
ATOM 2354 C CA . ASP A 1 290 ? -5.352 -10.906 15.896 1.00 95.50 290 ASP A CA 1
ATOM 2355 C C . ASP A 1 290 ? -5.193 -10.253 17.271 1.00 95.50 290 ASP A C 1
ATOM 2357 O O . ASP A 1 290 ? -6.019 -10.448 18.168 1.00 95.50 290 ASP A O 1
ATOM 2361 N N . ASP A 1 291 ? -4.184 -9.394 17.431 1.00 95.81 291 ASP A N 1
ATOM 2362 C CA . ASP A 1 291 ? -4.016 -8.609 18.648 1.00 95.81 291 ASP A CA 1
ATOM 2363 C C . ASP A 1 291 ? -5.176 -7.629 18.861 1.00 95.81 291 ASP A C 1
ATOM 2365 O O . ASP A 1 291 ? -5.611 -7.464 19.998 1.00 95.81 291 ASP A O 1
ATOM 2369 N N . ALA A 1 292 ? -5.696 -6.978 17.814 1.00 96.12 292 ALA A N 1
ATOM 2370 C CA . ALA A 1 292 ? -6.831 -6.063 17.944 1.00 96.12 292 ALA A CA 1
ATOM 2371 C C . ALA A 1 292 ? -8.071 -6.784 18.497 1.00 96.12 292 ALA A C 1
ATOM 2373 O O . ALA A 1 292 ? -8.706 -6.303 19.441 1.00 96.12 292 ALA A O 1
ATOM 2374 N N . GLU A 1 293 ? -8.378 -7.965 17.960 1.00 95.50 293 GLU A N 1
ATOM 2375 C CA . GLU A 1 293 ? -9.474 -8.805 18.437 1.00 95.50 293 GLU A CA 1
ATOM 2376 C C . GLU A 1 293 ? -9.236 -9.267 19.883 1.00 95.50 293 GLU A C 1
ATOM 2378 O O . GLU A 1 293 ? -10.092 -9.078 20.754 1.00 95.50 293 GLU A O 1
ATOM 2383 N N . ARG A 1 294 ? -8.038 -9.796 20.175 1.00 95.12 294 ARG A N 1
ATOM 2384 C CA . ARG A 1 294 ? -7.662 -10.264 21.516 1.00 95.12 294 ARG A CA 1
ATOM 2385 C C . ARG A 1 294 ? -7.745 -9.147 22.556 1.00 95.12 294 ARG A C 1
ATOM 2387 O O . ARG A 1 294 ? -8.347 -9.338 23.610 1.00 95.12 294 ARG A O 1
ATOM 2394 N N . LEU A 1 295 ? -7.164 -7.980 22.272 1.00 94.56 295 LEU A N 1
ATOM 2395 C CA . LEU A 1 295 ? -7.091 -6.845 23.200 1.00 94.56 295 LEU A CA 1
ATOM 2396 C C . LEU A 1 295 ? -8.466 -6.232 23.477 1.00 94.56 295 LEU A C 1
ATOM 2398 O O . LEU A 1 295 ? -8.705 -5.783 24.603 1.00 94.56 295 LEU A O 1
ATOM 2402 N N . LYS A 1 296 ? -9.369 -6.235 22.485 1.00 95.19 296 LYS A N 1
ATOM 2403 C CA . LYS A 1 296 ? -10.779 -5.890 22.694 1.00 95.19 296 LYS A CA 1
ATOM 2404 C C . LYS A 1 296 ? -11.458 -6.921 23.594 1.00 95.19 296 LYS A C 1
ATOM 2406 O O . LYS A 1 296 ? -12.043 -6.542 24.605 1.00 95.19 296 LYS A O 1
ATOM 2411 N N . ARG A 1 297 ? -11.371 -8.209 23.243 1.00 95.88 297 ARG A N 1
ATOM 2412 C CA . ARG A 1 297 ? -12.026 -9.311 23.967 1.00 95.88 297 ARG A CA 1
ATOM 2413 C C . ARG A 1 297 ? -11.603 -9.381 25.435 1.00 95.88 297 ARG A C 1
ATOM 2415 O O . ARG A 1 297 ? -12.431 -9.641 26.297 1.00 95.88 297 ARG A O 1
ATOM 2422 N N . GLU A 1 298 ? -10.329 -9.127 25.723 1.00 94.19 298 GLU A N 1
ATOM 2423 C CA . GLU A 1 298 ? -9.779 -9.127 27.085 1.00 94.19 298 GLU A CA 1
ATOM 2424 C C . GLU A 1 298 ? -10.052 -7.827 27.866 1.00 94.19 298 GLU A C 1
ATOM 2426 O O . GLU A 1 298 ? -9.635 -7.708 29.019 1.00 94.19 298 GLU A O 1
ATOM 2431 N N . GLY A 1 299 ? -10.717 -6.832 27.265 1.00 93.69 299 GLY A N 1
ATOM 2432 C CA . GLY A 1 299 ? -11.013 -5.551 27.918 1.00 93.69 299 GLY A CA 1
ATOM 2433 C C . GLY A 1 299 ? -9.765 -4.722 28.246 1.00 93.69 299 GLY A C 1
ATOM 2434 O O . GLY A 1 299 ? -9.775 -3.918 29.177 1.00 93.69 299 GLY A O 1
ATOM 2435 N N . ILE A 1 300 ? -8.664 -4.936 27.516 1.00 92.25 300 ILE A N 1
ATOM 2436 C CA . ILE A 1 300 ? -7.390 -4.234 27.733 1.00 92.25 300 ILE A CA 1
ATOM 2437 C C . ILE A 1 300 ? -7.365 -2.913 26.960 1.00 92.25 300 ILE A C 1
ATOM 2439 O O . ILE A 1 300 ? -6.778 -1.934 27.425 1.00 92.25 300 ILE A O 1
ATOM 2443 N N . ALA A 1 301 ? -7.958 -2.892 25.767 1.00 93.00 301 ALA A N 1
ATOM 2444 C CA . ALA A 1 301 ? -7.939 -1.732 24.888 1.00 93.00 301 ALA A CA 1
ATOM 2445 C C . ALA A 1 301 ? -8.811 -0.582 25.414 1.00 93.00 301 ALA A C 1
ATOM 2447 O O . ALA A 1 301 ? -9.930 -0.783 25.878 1.00 93.00 301 ALA A O 1
ATOM 2448 N N . VAL A 1 302 ? -8.319 0.647 25.263 1.00 94.12 302 VAL A N 1
ATOM 2449 C CA . VAL A 1 302 ? -9.115 1.866 25.450 1.00 94.12 302 VAL A CA 1
ATOM 2450 C C . VAL A 1 302 ? -9.809 2.182 24.127 1.00 94.12 302 VAL A C 1
ATOM 2452 O O . VAL A 1 302 ? -9.136 2.533 23.156 1.00 94.12 302 VAL A O 1
ATOM 2455 N N . LEU A 1 303 ? -11.137 2.049 24.085 1.00 95.25 303 LEU A N 1
ATOM 2456 C CA . LEU A 1 303 ? -11.954 2.276 22.880 1.00 95.25 303 LEU A CA 1
ATOM 2457 C C . LEU A 1 303 ? -12.714 3.613 22.894 1.00 95.25 303 LEU A C 1
ATOM 2459 O O . LEU A 1 303 ? -13.239 4.041 21.866 1.00 95.25 303 LEU A O 1
ATOM 2463 N N . ASP A 1 304 ? -12.743 4.307 24.030 1.00 95.44 304 ASP A N 1
ATOM 2464 C CA . ASP A 1 304 ? -13.458 5.575 24.146 1.00 95.44 304 ASP A CA 1
ATOM 2465 C C . ASP A 1 304 ? -12.708 6.715 23.457 1.00 95.44 304 ASP A C 1
ATOM 2467 O O . ASP A 1 304 ? -11.506 6.934 23.649 1.00 95.44 304 ASP A O 1
ATOM 2471 N N . GLY A 1 305 ? -13.441 7.487 22.654 1.00 94.38 305 GLY A N 1
ATOM 2472 C CA . GLY A 1 305 ? -12.919 8.662 21.961 1.00 94.38 305 GLY A CA 1
ATOM 2473 C C . GLY A 1 305 ? -11.841 8.349 20.921 1.00 94.38 305 GLY A C 1
ATOM 2474 O O . GLY A 1 305 ? -10.956 9.184 20.720 1.00 94.38 305 GLY A O 1
ATOM 2475 N N . LEU A 1 306 ? -11.844 7.158 20.311 1.00 95.69 306 LEU A N 1
ATOM 2476 C CA . LEU A 1 306 ? -10.936 6.838 19.204 1.00 95.69 306 LEU A CA 1
ATOM 2477 C C . LEU A 1 306 ? -11.061 7.868 18.077 1.00 95.69 306 LEU A C 1
ATOM 2479 O O . LEU A 1 306 ? -12.159 8.265 17.690 1.00 95.69 306 LEU A O 1
ATOM 2483 N N . LYS A 1 307 ? -9.918 8.280 17.529 1.00 95.81 307 LYS A N 1
ATOM 2484 C CA . LYS A 1 307 ? -9.859 9.084 16.310 1.00 95.81 307 LYS A CA 1
ATOM 2485 C C . LYS A 1 307 ? -10.033 8.150 15.117 1.00 95.81 307 LYS A C 1
ATOM 2487 O O . LYS A 1 307 ? -9.182 7.291 14.890 1.00 95.81 307 LYS A O 1
ATOM 2492 N N . LEU A 1 308 ? -11.139 8.299 14.396 1.00 96.31 308 LEU A N 1
ATOM 2493 C CA . LEU A 1 308 ? -11.475 7.480 13.234 1.00 96.31 308 LEU A CA 1
ATOM 2494 C C . LEU A 1 308 ? -11.409 8.313 11.952 1.00 96.31 308 LEU A C 1
ATOM 2496 O O . LEU A 1 308 ? -11.677 9.518 11.995 1.00 96.31 308 LEU A O 1
ATOM 2500 N N . PRO A 1 309 ? -11.048 7.696 10.819 1.00 96.44 309 PRO A N 1
ATOM 2501 C CA . PRO A 1 309 ? -11.116 8.357 9.532 1.00 96.44 309 PRO A CA 1
ATOM 2502 C C . PRO A 1 309 ? -12.577 8.529 9.084 1.00 96.44 309 PRO A C 1
ATOM 2504 O O . PRO A 1 309 ? -13.469 7.808 9.531 1.00 96.44 309 PRO A O 1
ATOM 2507 N N . VAL A 1 310 ? -12.820 9.452 8.153 1.00 94.50 310 VAL A N 1
ATOM 2508 C CA . VAL A 1 310 ? -14.169 9.797 7.675 1.00 94.50 310 VAL A CA 1
ATOM 2509 C C . VAL A 1 310 ? -14.758 8.644 6.877 1.00 94.50 310 VAL A C 1
ATOM 2511 O O . VAL A 1 310 ? -15.921 8.303 7.054 1.00 94.50 310 VAL A O 1
ATOM 2514 N N . PHE A 1 311 ? -13.925 7.962 6.088 1.00 94.56 311 PHE A N 1
ATOM 2515 C CA . PHE A 1 311 ? -14.329 6.789 5.316 1.00 94.56 311 PHE A CA 1
ATOM 2516 C C . PHE A 1 311 ? -14.764 5.588 6.174 1.00 94.56 311 PHE A C 1
ATOM 2518 O O . PHE A 1 311 ? -15.268 4.621 5.616 1.00 94.56 311 PHE A O 1
ATOM 2525 N N . LEU A 1 312 ? -14.569 5.631 7.501 1.00 95.38 312 LEU A N 1
ATOM 2526 C CA . LEU A 1 312 ? -15.028 4.607 8.447 1.00 95.38 312 LEU A CA 1
ATOM 2527 C C . LEU A 1 312 ? -16.179 5.101 9.346 1.00 95.38 312 LEU A C 1
ATOM 2529 O O . LEU A 1 312 ? -16.549 4.435 10.310 1.00 95.38 312 LEU A O 1
ATOM 2533 N N . GLN A 1 313 ? -16.746 6.280 9.081 1.00 91.50 313 GLN A N 1
ATOM 2534 C CA . GLN A 1 313 ? -17.946 6.725 9.800 1.00 91.50 313 GLN A CA 1
ATOM 2535 C C . GLN A 1 313 ? -19.156 5.845 9.464 1.00 91.50 313 GLN A C 1
ATOM 2537 O O . GLN A 1 313 ? -19.918 5.506 10.366 1.00 91.50 313 GLN A O 1
ATOM 2542 N N . ASP A 1 314 ? -19.276 5.432 8.201 1.00 94.81 314 ASP A N 1
ATOM 2543 C CA . ASP A 1 314 ? -20.204 4.398 7.743 1.00 94.81 314 ASP A CA 1
ATOM 2544 C C . ASP A 1 314 ? -19.423 3.099 7.488 1.00 94.81 314 ASP A C 1
ATOM 2546 O O . ASP A 1 314 ? -18.793 2.905 6.444 1.00 94.81 314 ASP A O 1
ATOM 2550 N N . GLU A 1 315 ? -19.424 2.216 8.485 1.00 94.31 315 GLU A N 1
ATOM 2551 C CA . GLU A 1 315 ? -18.694 0.950 8.421 1.00 94.31 315 GLU A CA 1
ATOM 2552 C C . GLU A 1 315 ? -19.302 -0.024 7.401 1.00 94.31 315 GLU A C 1
ATOM 2554 O O . GLU A 1 315 ? -18.571 -0.799 6.783 1.00 94.31 315 GLU A O 1
ATOM 2559 N N . GLU A 1 316 ? -20.615 0.025 7.166 1.00 95.50 316 GLU A N 1
ATOM 2560 C CA . GLU A 1 316 ? -21.251 -0.827 6.161 1.00 95.50 316 GLU A CA 1
ATOM 2561 C C . GLU A 1 316 ? -20.862 -0.392 4.747 1.00 95.50 316 GLU A C 1
ATOM 2563 O O . GLU A 1 316 ? -20.519 -1.233 3.913 1.00 95.50 316 GLU A O 1
ATOM 2568 N N . ALA A 1 317 ? -20.850 0.918 4.475 1.00 96.06 317 ALA A N 1
ATOM 2569 C CA . ALA A 1 317 ? -20.332 1.448 3.217 1.00 96.06 317 ALA A CA 1
ATOM 2570 C C . ALA A 1 317 ? -18.857 1.099 3.029 1.00 96.06 317 ALA A C 1
ATOM 2572 O O . ALA A 1 317 ? -18.457 0.709 1.932 1.00 96.06 317 ALA A O 1
ATOM 2573 N N . TYR A 1 318 ? -18.059 1.184 4.095 1.00 97.31 318 TYR A N 1
ATOM 2574 C CA . TYR A 1 318 ? -16.662 0.776 4.053 1.00 97.31 318 TYR A CA 1
ATOM 2575 C C . TYR A 1 318 ? -16.513 -0.709 3.688 1.00 97.31 318 TYR A C 1
ATOM 2577 O O . TYR A 1 318 ? -15.751 -1.035 2.780 1.00 97.31 318 TYR A O 1
ATOM 2585 N N . ARG A 1 319 ? -17.293 -1.611 4.302 1.00 97.12 319 ARG A N 1
ATOM 2586 C CA . ARG A 1 319 ? -17.288 -3.046 3.958 1.00 97.12 319 ARG A CA 1
ATOM 2587 C C . ARG A 1 319 ? -17.678 -3.301 2.504 1.00 97.12 319 ARG A C 1
ATOM 2589 O O . ARG A 1 319 ? -16.978 -4.054 1.834 1.00 97.12 319 ARG A O 1
ATOM 2596 N N . ARG A 1 320 ? -18.707 -2.617 1.988 1.00 97.06 320 ARG A N 1
ATOM 2597 C CA . ARG A 1 320 ? -19.087 -2.706 0.565 1.00 97.06 320 ARG A CA 1
ATOM 2598 C C . ARG A 1 320 ? -17.936 -2.298 -0.356 1.00 97.06 320 ARG A C 1
ATOM 2600 O O . ARG A 1 320 ? -17.688 -2.971 -1.350 1.00 97.06 320 ARG A O 1
ATOM 2607 N N . LYS A 1 321 ? -17.178 -1.250 -0.010 1.00 97.25 321 LYS A N 1
ATOM 2608 C CA . LYS A 1 321 ? -15.974 -0.864 -0.769 1.00 97.25 321 LYS A CA 1
ATOM 2609 C C . LYS A 1 321 ? -14.904 -1.958 -0.743 1.00 97.25 321 LYS A C 1
ATOM 2611 O O . LYS A 1 321 ? -14.234 -2.161 -1.749 1.00 97.25 321 LYS A O 1
AT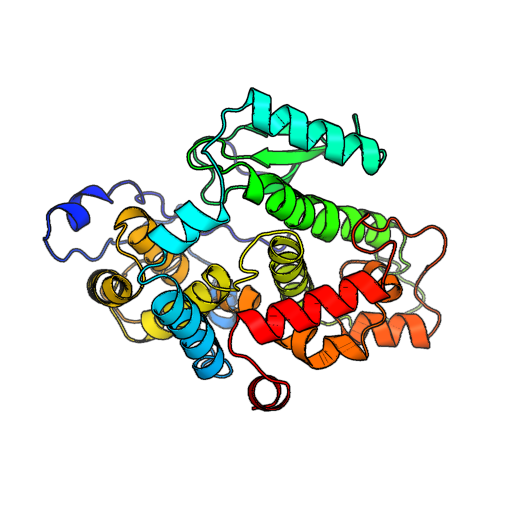OM 2616 N N . LEU A 1 322 ? -14.750 -2.691 0.362 1.00 98.12 322 LEU A N 1
ATOM 2617 C CA . LEU A 1 322 ? -13.821 -3.827 0.421 1.00 98.12 322 LEU A CA 1
ATOM 2618 C C . LEU A 1 322 ? -14.259 -4.991 -0.473 1.00 98.12 322 LEU A C 1
ATOM 2620 O O . LEU A 1 322 ? -13.401 -5.619 -1.089 1.00 98.12 322 LEU A O 1
ATOM 2624 N N . ASP A 1 323 ? -15.562 -5.264 -0.578 1.00 97.94 323 ASP A N 1
ATOM 2625 C CA . ASP A 1 323 ? -16.083 -6.247 -1.537 1.00 97.94 323 ASP A CA 1
ATOM 2626 C C . ASP A 1 323 ? -15.804 -5.819 -2.986 1.00 97.94 323 ASP A C 1
ATOM 2628 O O . ASP A 1 323 ? -15.304 -6.624 -3.771 1.00 97.94 323 ASP A O 1
ATOM 2632 N N . VAL A 1 324 ? -15.997 -4.535 -3.310 1.00 97.81 324 VAL A N 1
ATOM 2633 C CA . VAL A 1 324 ? -15.638 -3.976 -4.628 1.00 97.81 324 VAL A CA 1
ATOM 2634 C C . VAL A 1 324 ? -14.139 -4.116 -4.907 1.00 97.81 324 VAL A C 1
ATOM 2636 O O . VAL A 1 324 ? -13.758 -4.461 -6.024 1.00 97.81 324 VAL A O 1
ATOM 2639 N N . VAL A 1 325 ? -13.270 -3.898 -3.910 1.00 98.19 325 VAL A N 1
ATOM 2640 C CA . VAL A 1 325 ? -11.821 -4.128 -4.056 1.00 98.19 325 VAL A CA 1
ATOM 2641 C C . VAL A 1 325 ? -11.539 -5.595 -4.390 1.00 98.19 325 VAL A C 1
ATOM 2643 O O . VAL A 1 325 ? -10.736 -5.854 -5.281 1.00 98.19 325 VAL A O 1
ATOM 2646 N N . VAL A 1 326 ? -12.180 -6.562 -3.727 1.00 98.44 326 VAL A N 1
ATOM 2647 C CA . VAL A 1 326 ? -11.999 -7.992 -4.048 1.00 98.44 326 VAL A CA 1
ATOM 2648 C C . VAL A 1 326 ? -12.403 -8.277 -5.497 1.00 98.44 326 VAL A C 1
ATOM 2650 O O . VAL A 1 326 ? -11.593 -8.803 -6.261 1.00 98.44 326 VAL A O 1
ATOM 2653 N N . GLU A 1 327 ? -13.602 -7.852 -5.894 1.00 97.75 327 GLU A N 1
ATOM 2654 C CA . GLU A 1 327 ? -14.154 -8.088 -7.232 1.00 97.75 327 GLU A CA 1
ATOM 2655 C C . GLU A 1 327 ? -13.309 -7.439 -8.336 1.00 97.75 327 GLU A C 1
ATOM 2657 O O . GLU A 1 327 ? -12.899 -8.104 -9.290 1.00 97.75 327 GLU A O 1
ATOM 2662 N N . CYS A 1 328 ? -12.971 -6.154 -8.189 1.00 97.19 328 CYS A N 1
ATOM 2663 C CA . CYS A 1 328 ? -12.191 -5.419 -9.186 1.00 97.19 328 CYS A CA 1
ATOM 2664 C C . CYS A 1 328 ? -10.801 -6.028 -9.405 1.00 97.19 328 CYS A C 1
ATOM 2666 O O . CYS A 1 328 ? -10.213 -5.849 -10.466 1.00 97.19 328 CYS A O 1
ATOM 2668 N N . ASN A 1 329 ? -10.260 -6.756 -8.427 1.00 98.12 329 ASN A N 1
ATOM 2669 C CA . ASN A 1 329 ? -8.949 -7.390 -8.522 1.00 98.12 329 ASN A CA 1
ATOM 2670 C C . ASN A 1 329 ? -8.986 -8.833 -9.050 1.00 98.12 329 ASN A C 1
ATOM 2672 O O . ASN A 1 329 ? -7.951 -9.495 -9.032 1.00 98.12 329 ASN A O 1
ATOM 2676 N N . GLY A 1 330 ? -10.146 -9.319 -9.511 1.00 97.38 330 GLY A N 1
ATOM 2677 C CA . GLY A 1 330 ? -10.301 -10.694 -9.995 1.00 97.38 330 GLY A CA 1
ATOM 2678 C C . GLY A 1 330 ? -10.169 -11.740 -8.885 1.00 97.38 330 GLY A C 1
ATOM 2679 O O . GLY A 1 330 ? -9.895 -12.906 -9.161 1.00 97.38 330 GLY A O 1
ATOM 2680 N N . LEU A 1 331 ? -10.325 -11.322 -7.628 1.00 97.94 331 LEU A N 1
ATOM 2681 C CA . LEU A 1 331 ? -10.235 -12.187 -6.458 1.00 97.94 331 LEU A CA 1
ATOM 2682 C C . LEU A 1 331 ? -11.634 -12.679 -6.059 1.00 97.94 331 LEU A C 1
ATOM 2684 O O . LEU A 1 331 ? -12.655 -12.089 -6.407 1.00 97.94 331 LEU A O 1
ATOM 2688 N N . SER A 1 332 ? -11.675 -13.755 -5.280 1.00 97.06 332 SER A N 1
ATOM 2689 C CA . SER A 1 332 ? -12.883 -14.290 -4.649 1.00 97.06 332 SER A CA 1
ATOM 2690 C C . SER A 1 332 ? -12.556 -14.776 -3.238 1.00 97.06 332 SER A C 1
ATOM 2692 O O . SER A 1 332 ? -11.384 -14.879 -2.871 1.00 97.06 332 SER A O 1
ATOM 2694 N N . ASP A 1 333 ? -13.578 -15.093 -2.440 1.00 96.06 333 ASP A N 1
ATOM 2695 C CA . ASP A 1 333 ? -13.363 -15.663 -1.103 1.00 96.06 333 ASP A CA 1
ATOM 2696 C C . ASP A 1 333 ? -12.564 -16.983 -1.177 1.00 96.06 333 ASP A C 1
ATOM 2698 O O . ASP A 1 333 ? -11.680 -17.198 -0.347 1.00 96.06 333 ASP A O 1
ATOM 2702 N N . ASP A 1 334 ? -12.777 -17.797 -2.218 1.00 94.56 334 ASP A N 1
ATOM 2703 C CA . ASP A 1 334 ? -12.003 -19.020 -2.467 1.00 94.56 334 ASP A CA 1
ATOM 2704 C C . ASP A 1 334 ? -10.533 -18.707 -2.781 1.00 94.56 334 ASP A C 1
ATOM 2706 O O . ASP A 1 334 ? -9.634 -19.245 -2.138 1.00 94.56 334 ASP A O 1
ATOM 2710 N N . VAL A 1 335 ? -10.277 -17.775 -3.709 1.00 93.81 335 VAL A N 1
ATOM 2711 C CA . VAL A 1 335 ? -8.914 -17.366 -4.105 1.00 93.81 335 VAL A CA 1
ATOM 2712 C C . VAL A 1 335 ? -8.153 -16.716 -2.944 1.00 93.81 335 VAL A C 1
ATOM 2714 O O . VAL A 1 335 ? -6.930 -16.805 -2.868 1.00 93.81 335 VAL A O 1
ATOM 2717 N N . LEU A 1 336 ? -8.848 -16.051 -2.020 1.00 93.00 336 LEU A N 1
ATOM 2718 C CA . LEU A 1 336 ? -8.240 -15.487 -0.811 1.00 93.00 336 LEU A CA 1
ATOM 2719 C C . LEU A 1 336 ? -7.901 -16.554 0.244 1.00 93.00 336 LEU A C 1
ATOM 2721 O O . LEU A 1 336 ? -7.116 -16.278 1.156 1.00 93.00 336 LEU A O 1
ATOM 2725 N N . CYS A 1 337 ? -8.510 -17.740 0.163 1.00 87.00 337 CYS A N 1
ATOM 2726 C CA . CYS A 1 337 ? -8.317 -18.823 1.125 1.00 87.00 337 CYS A CA 1
ATOM 2727 C C . CYS A 1 337 ? -7.285 -19.870 0.695 1.00 87.00 337 CYS A C 1
ATOM 2729 O O . CYS A 1 337 ? -6.766 -20.558 1.580 1.00 87.00 337 CYS A O 1
ATOM 2731 N N . THR A 1 338 ? -6.995 -19.966 -0.605 1.00 72.56 338 THR A N 1
ATOM 2732 C CA . THR A 1 338 ? -5.874 -20.733 -1.180 1.00 72.56 338 THR A CA 1
ATOM 2733 C C . THR A 1 338 ? -4.552 -20.024 -0.960 1.00 72.56 338 THR A C 1
ATOM 2735 O O . THR A 1 338 ? -3.572 -20.705 -0.596 1.00 72.56 338 THR A O 1
#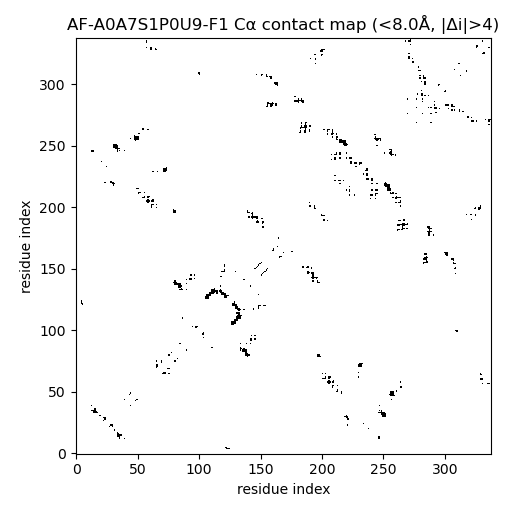

Mean predicted aligned error: 5.85 Å

Solvent-accessible surface area (backbone atoms only — not comparable to full-atom values): 18451 Å² total; per-residue (Å²): 144,88,88,86,68,70,66,97,83,66,85,81,60,71,46,79,62,67,82,64,56,64,56,48,75,70,76,43,89,51,48,67,70,42,41,60,100,58,83,70,59,69,72,56,47,73,70,22,40,62,57,72,65,83,57,45,67,59,22,48,42,29,46,51,42,46,35,73,74,48,71,34,54,67,50,45,46,56,76,41,20,54,59,75,43,54,62,70,62,51,48,52,56,49,50,55,54,27,53,79,68,74,37,70,87,62,53,47,79,44,82,35,80,87,46,93,51,61,56,50,69,46,53,57,94,85,40,42,32,42,35,31,20,45,81,89,32,27,58,52,44,51,62,19,47,43,28,22,42,43,48,34,55,44,31,17,47,59,27,20,65,71,26,71,79,53,48,90,59,80,56,82,88,61,78,83,77,75,65,80,20,59,35,39,52,44,2,49,21,53,49,43,32,26,65,85,27,64,73,28,62,61,43,71,30,20,50,38,29,46,43,12,39,50,21,48,75,25,25,43,36,58,41,37,60,61,39,52,83,65,38,83,52,64,67,61,31,50,53,53,45,48,57,13,36,38,68,47,46,65,27,65,43,55,41,22,27,23,60,54,33,34,33,33,56,15,27,50,53,48,61,63,40,50,89,74,62,57,61,74,53,47,38,36,25,82,47,20,69,67,48,29,53,50,33,53,76,69,67,61,57,64,68,80,87,62,59,72,42,75,73,57,73,49,54,67,62,38,43,53,38,53,53,49,30,38,53,55,24,68,46,48,77,67,66,58,70,102

Sequence (338 aa):
RHMHGLGKGSIVLDPLNNDRRRDVEAGVPYDPQFRYATPVPRHVFQRFGTASDQYLNQAVIVLETVLKKYGSYERYVEENGGPMIGQDAIMKIVDEYLDIHQLRGDISVVFCPNLVAFASFKMVNKQPVLNLRAEGMREKWVQGCLHHEIGTHFLRRLNNARQPWAKRAKRKGRKLLLEDKNPTEEGFATINTLIDREGHHLWRAALAYYTCYMATQMSFSALFDHLARFLEDPDSRWDFCMRAKRGLTDTSRPGGFCKDQMYLTGALTVLRRRKEIDFRALYMGKVSLDDAERLKREGIAVLDGLKLPVFLQDEEAYRRKLDVVVECNGLSDDVLCT

Nearest PDB structures (foldseek):
  7z6s-assembly1_E  TM=9.440E-01  e=4.264E-31  Homo sapiens
  7z5h-assembly3_C  TM=9.435E-01  e=5.817E-31  Homo sapiens
  4jiu-assembly1_A  TM=6.948E-01  e=1.386E+00  Pyrococcus abyssi GE5
  7bb6-assembly1_E  TM=4.295E-01  e=4.328E+00  Homo sapiens

Organism: NCBI:txid1169539

InterPro domains:
  IPR012548 Microtubule-associated tyrosine carboxypeptidase [PF08014] (78-297)
  IPR012548 Microtubule-associated tyrosine carboxypeptidase [PTHR31817] (20-336)
  IPR012548 Microtubule-associated tyrosine carboxypeptidase [SM01154] (20-332)

Radius of gyration: 20.13 Å; Cα contacts (8 Å, |Δi|>4): 538; chains: 1; bounding box: 49×45×61 Å